Protein AF-A0A354HQE3-F1 (afdb_monomer_lite)

Foldseek 3Di:
DVQQVLLDDDQQLDQPPCLVLLPPQDPDLVLNLVLLVLQEDEQVCQVVVVHDDDPVLLCLQVLRHNNSSVVQLCVLPVDRSSDGDDHNSHRHHHQSSSQSNSSSSCSSVSWRKDKAWFFFCQQDPQATHTHIWMWTQDPVVRDIFTARSNDDPSNCVVSVPDDDNRRDDCVRTDGPVRVVVCVVVVNDDPVRD

Secondary structure (DSSP, 8-state):
-THHHHHS--TTT--GGGGGGGTTS-SSHHHHHHHHHHHEEETTTGGGGT----HHHHGGGG--SHHHHHHHHHHH--S-TTSPPPGGGSEEE-HHHHHHHHHHHHHHTT--EEEEEEEETTSSTT--EEEEEEEEEETTTTEEEEE-TT--HHHHHHHT--S-TTS--TTTEEEHHHHHHHHHHTSS-GGG-

Radius of gyration: 16.65 Å; chains: 1; bounding box: 39×47×41 Å

Sequence (193 aa):
MVYRFYAEQGIITEPGEYGDKLQDLPRDISALVKVVQGLLIHVFWAERYGLNLPEERKQEVQLRKVRLQLQRIFQLDERPLETPRPMEKRLAGNCRDFATLLCSFLRSQGIPARARCGFGAYFRPGTYEDQWVCEYWHAEQKRWVLVDAQLDDLQRDVLGIRFDALDVPRNEFIVGGKAWHWCRQGEADPNDF

pLDDT: mean 96.48, std 4.91, range [52.5, 98.94]

Structure (mmCIF, N/CA/C/O backbone):
data_AF-A0A354HQE3-F1
#
_entry.id   AF-A0A354HQE3-F1
#
loop_
_atom_site.group_PDB
_atom_site.id
_atom_site.type_symbol
_atom_site.label_atom_id
_atom_site.label_alt_id
_atom_site.label_comp_id
_atom_site.label_asym_id
_atom_site.label_entity_id
_atom_site.label_seq_id
_atom_site.pdbx_PDB_ins_code
_atom_site.Cartn_x
_atom_site.Cartn_y
_atom_site.Cartn_z
_atom_site.occupancy
_atom_site.B_iso_or_equiv
_atom_site.auth_seq_id
_atom_site.auth_comp_id
_atom_site.auth_asym_id
_atom_site.auth_atom_id
_atom_site.pdbx_PDB_model_num
ATOM 1 N N . MET A 1 1 ? 0.043 -27.146 0.887 1.00 52.50 1 MET A N 1
ATOM 2 C CA . MET A 1 1 ? -0.553 -26.409 -0.252 1.00 52.50 1 MET A CA 1
ATOM 3 C C . MET A 1 1 ? -0.048 -24.969 -0.175 1.00 52.50 1 MET A C 1
ATOM 5 O O . MET A 1 1 ? -0.351 -24.307 0.808 1.00 52.50 1 MET A O 1
ATOM 9 N N . VAL A 1 2 ? 0.789 -24.527 -1.120 1.00 60.44 2 VAL A N 1
ATOM 10 C CA . VAL A 1 2 ? 1.634 -23.304 -1.047 1.00 60.44 2 VAL A CA 1
ATOM 11 C C . VAL A 1 2 ? 0.866 -22.011 -0.706 1.00 60.44 2 VAL A C 1
ATOM 13 O O . VAL A 1 2 ? 1.434 -21.088 -0.135 1.00 60.44 2 VAL A O 1
ATOM 16 N N . TYR A 1 3 ? -0.440 -21.962 -0.969 1.00 74.88 3 TYR A N 1
ATOM 17 C CA . TYR A 1 3 ? -1.289 -20.803 -0.677 1.00 74.88 3 TYR A CA 1
ATOM 18 C C . TYR A 1 3 ? -1.552 -20.555 0.815 1.00 74.88 3 TYR A C 1
ATOM 20 O O . TYR A 1 3 ? -1.703 -19.399 1.195 1.00 74.88 3 TYR A O 1
ATOM 28 N N . ARG A 1 4 ? -1.566 -21.595 1.669 1.00 83.81 4 ARG A N 1
ATOM 29 C CA . ARG A 1 4 ? -1.856 -21.430 3.112 1.00 83.81 4 ARG A CA 1
ATOM 30 C C . ARG A 1 4 ? -0.839 -20.524 3.805 1.00 83.81 4 ARG A C 1
ATOM 32 O O . ARG A 1 4 ? -1.240 -19.611 4.508 1.00 83.81 4 ARG A O 1
ATOM 39 N N . PHE A 1 5 ? 0.446 -20.708 3.504 1.00 92.31 5 PHE A N 1
ATOM 40 C CA . PHE A 1 5 ? 1.521 -19.876 4.049 1.00 92.31 5 PHE A CA 1
ATOM 41 C C . PHE A 1 5 ? 1.316 -18.380 3.754 1.00 92.31 5 PHE A C 1
ATOM 43 O O . PHE A 1 5 ? 1.576 -17.529 4.594 1.00 92.31 5 PHE A O 1
ATOM 50 N N . TYR A 1 6 ? 0.817 -18.040 2.562 1.00 96.56 6 TYR A N 1
ATOM 51 C CA . TYR A 1 6 ? 0.593 -16.645 2.178 1.00 96.56 6 TYR A CA 1
ATOM 52 C C . TYR A 1 6 ? -0.671 -16.026 2.790 1.00 96.56 6 TYR A C 1
ATOM 54 O O . TYR A 1 6 ? -0.830 -14.809 2.704 1.00 96.56 6 TYR A O 1
ATOM 62 N N . ALA A 1 7 ? -1.554 -16.825 3.390 1.00 96.44 7 ALA A N 1
ATOM 63 C CA . ALA A 1 7 ? -2.703 -16.330 4.148 1.00 96.44 7 ALA A CA 1
ATOM 64 C C . ALA A 1 7 ? -2.356 -16.054 5.624 1.00 96.44 7 ALA A C 1
ATOM 66 O O . ALA A 1 7 ? -3.113 -15.380 6.313 1.00 96.44 7 ALA A O 1
ATOM 67 N N . GLU A 1 8 ? -1.214 -16.540 6.115 1.00 96.69 8 GLU A N 1
ATOM 68 C CA . GLU A 1 8 ? -0.787 -16.353 7.503 1.00 96.69 8 GLU A CA 1
ATOM 69 C C . GLU A 1 8 ? -0.148 -14.974 7.716 1.00 96.69 8 GLU A C 1
ATOM 71 O O . GLU A 1 8 ? 0.618 -14.470 6.883 1.00 96.69 8 GLU A O 1
ATOM 76 N N . GLN A 1 9 ? -0.444 -14.353 8.860 1.00 97.44 9 GLN A N 1
ATOM 77 C CA . GLN A 1 9 ? 0.204 -13.109 9.265 1.00 97.44 9 GLN A CA 1
ATOM 78 C C . GLN A 1 9 ? 1.693 -13.337 9.553 1.00 97.44 9 GLN A C 1
ATOM 80 O O . GLN A 1 9 ? 2.114 -14.394 10.016 1.00 97.44 9 GLN A O 1
ATOM 85 N N . GLY A 1 10 ? 2.512 -12.329 9.257 1.00 96.31 10 GLY A N 1
ATOM 86 C CA . GLY A 1 10 ? 3.931 -12.310 9.614 1.00 96.31 10 GLY A CA 1
ATOM 87 C C . GLY A 1 10 ? 4.243 -11.162 10.569 1.00 96.31 10 GLY A C 1
ATOM 88 O O . GLY A 1 10 ? 3.413 -10.288 10.782 1.00 96.31 10 GLY A O 1
ATOM 89 N N . ILE A 1 11 ? 5.480 -11.084 11.071 1.00 97.31 11 ILE A N 1
ATOM 90 C CA . ILE A 1 11 ? 5.906 -10.062 12.056 1.00 97.31 11 ILE A CA 1
ATOM 91 C C . ILE A 1 11 ? 5.595 -8.604 11.658 1.00 97.31 11 ILE A C 1
ATOM 93 O O . ILE A 1 11 ? 5.450 -7.739 12.519 1.00 97.31 11 ILE A O 1
ATOM 97 N N . ILE A 1 12 ? 5.521 -8.319 10.355 1.00 98.44 12 ILE A N 1
ATOM 98 C CA . ILE A 1 12 ? 5.18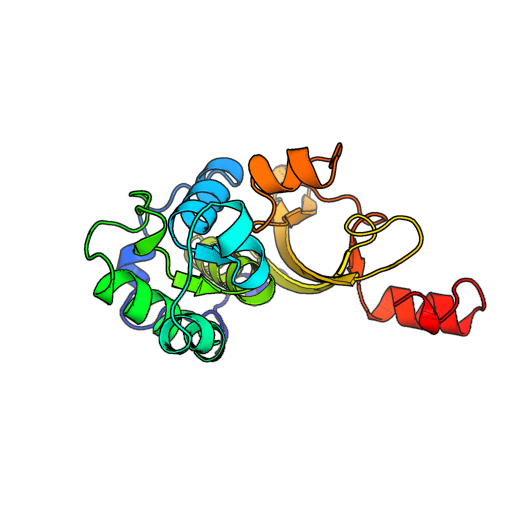0 -6.994 9.824 1.00 98.44 12 ILE A CA 1
ATOM 99 C C . ILE A 1 12 ? 3.669 -6.789 9.702 1.00 98.44 12 ILE A C 1
ATOM 101 O O . ILE A 1 12 ? 3.204 -5.679 9.930 1.00 98.44 12 ILE A O 1
ATOM 105 N N . THR A 1 13 ? 2.926 -7.823 9.312 1.00 98.50 13 THR A N 1
ATOM 106 C CA . THR A 1 13 ? 1.509 -7.739 8.922 1.00 98.50 13 THR A CA 1
ATOM 107 C C . THR A 1 13 ? 0.550 -8.120 10.043 1.00 98.50 13 THR A C 1
ATOM 109 O O . THR A 1 13 ? -0.627 -7.797 9.951 1.00 98.50 13 THR A O 1
ATOM 112 N N . GLU A 1 14 ? 1.046 -8.734 11.114 1.00 98.06 14 GLU A N 1
ATOM 113 C CA . GLU A 1 14 ? 0.268 -9.086 12.299 1.00 98.06 14 GLU A CA 1
ATOM 114 C C . GLU A 1 14 ? -0.433 -7.848 12.900 1.00 98.06 14 GLU A C 1
ATOM 116 O O . GLU A 1 14 ? 0.258 -6.901 13.309 1.00 98.06 14 GLU A O 1
ATOM 121 N N . PRO A 1 15 ? -1.783 -7.823 12.948 1.00 98.19 15 PRO A N 1
ATOM 122 C CA . PRO A 1 15 ? -2.538 -6.706 13.512 1.00 98.19 15 PRO A CA 1
ATOM 123 C C . PRO A 1 15 ? -2.480 -6.639 15.044 1.00 98.19 15 PRO A C 1
ATOM 125 O O . PRO A 1 15 ? -2.769 -5.581 15.600 1.00 98.19 15 PRO A O 1
ATOM 128 N N . GLY A 1 16 ? -2.090 -7.712 15.744 1.00 97.56 16 GLY A N 1
ATOM 129 C CA . GLY A 1 16 ? -2.024 -7.728 17.208 1.00 97.56 16 GLY A CA 1
ATOM 130 C C . GLY A 1 16 ? -3.404 -7.564 17.848 1.00 97.56 16 GLY A C 1
ATOM 131 O O . GLY A 1 16 ? -4.370 -8.181 17.404 1.00 97.56 16 GLY A O 1
ATOM 132 N N . GLU A 1 17 ? -3.525 -6.707 18.870 1.00 97.44 17 GLU A N 1
ATOM 133 C CA . GLU A 1 17 ? -4.795 -6.499 19.586 1.00 97.44 17 GLU A CA 1
ATOM 134 C C . GLU A 1 17 ? -5.937 -5.930 18.719 1.00 97.44 17 GLU A C 1
ATOM 136 O O . GLU A 1 17 ? -7.093 -5.939 19.131 1.00 97.44 17 GLU A O 1
ATOM 141 N N . TYR A 1 18 ? -5.635 -5.455 17.507 1.00 98.25 18 TYR A N 1
ATOM 142 C CA . TYR A 1 18 ? -6.622 -4.894 16.585 1.00 98.25 18 TYR A CA 1
ATOM 143 C C . TYR A 1 18 ? -7.254 -5.936 15.655 1.00 98.25 18 TYR A C 1
ATOM 145 O O . TYR A 1 18 ? -8.074 -5.552 14.828 1.00 98.25 18 TYR A O 1
ATOM 153 N N . GLY A 1 19 ? -6.905 -7.225 15.762 1.00 97.12 19 GLY A N 1
ATOM 154 C CA . GLY A 1 19 ? -7.410 -8.280 14.870 1.00 97.12 19 GLY A CA 1
ATOM 155 C C . GLY A 1 19 ? -8.938 -8.298 14.728 1.00 97.12 19 GLY A C 1
ATOM 156 O O . GLY A 1 19 ? -9.449 -8.378 13.612 1.00 97.12 19 GLY A O 1
ATOM 157 N N . ASP A 1 20 ? -9.669 -8.100 15.827 1.00 97.00 20 ASP A N 1
ATOM 158 C CA . ASP A 1 20 ? -11.138 -8.049 15.810 1.00 97.00 20 ASP A CA 1
ATOM 159 C C . ASP A 1 20 ? -11.689 -6.855 15.018 1.00 97.00 20 ASP A C 1
ATOM 161 O O . ASP A 1 20 ? -12.769 -6.933 14.442 1.00 97.00 20 ASP A O 1
ATOM 165 N N . LYS A 1 21 ? -10.929 -5.757 14.910 1.00 97.44 21 LYS A N 1
ATOM 166 C CA . LYS A 1 21 ? -11.323 -4.564 14.141 1.00 97.44 21 LYS A CA 1
ATOM 167 C C . LYS A 1 21 ? -11.245 -4.766 12.628 1.00 97.44 21 LYS A C 1
ATOM 169 O O . LYS A 1 21 ? -11.729 -3.912 11.891 1.00 97.44 21 LYS A O 1
ATOM 174 N N . LEU A 1 22 ? -10.621 -5.850 12.162 1.00 97.62 22 LEU A N 1
ATOM 175 C CA . LEU A 1 22 ? -10.490 -6.170 10.739 1.00 97.62 22 LEU A CA 1
ATOM 176 C C . LEU A 1 22 ? -11.630 -7.078 10.233 1.00 97.62 22 LEU A C 1
ATOM 178 O O . LEU A 1 22 ? -11.724 -7.295 9.026 1.00 97.62 22 LEU A O 1
ATOM 182 N N . GLN A 1 23 ? -12.475 -7.623 11.121 1.00 91.75 23 GLN A N 1
ATOM 183 C CA . GLN A 1 23 ? -13.487 -8.632 10.765 1.00 91.75 23 GLN A CA 1
ATOM 184 C C . GLN A 1 23 ? -14.590 -8.086 9.847 1.00 91.75 23 GLN A C 1
ATOM 186 O O . GLN A 1 23 ? -15.027 -8.795 8.940 1.00 91.75 23 GLN A O 1
ATOM 191 N N . ASP A 1 24 ? -14.976 -6.823 10.043 1.00 90.94 24 ASP A N 1
ATOM 192 C CA . ASP A 1 24 ? -16.056 -6.164 9.295 1.00 90.94 24 ASP A CA 1
ATOM 193 C C . ASP A 1 24 ? -15.573 -5.473 8.008 1.00 90.94 24 ASP A C 1
ATOM 195 O O . ASP A 1 24 ? -16.353 -4.835 7.305 1.00 90.94 24 ASP A O 1
ATOM 199 N N . LEU A 1 25 ? -14.283 -5.591 7.669 1.00 97.94 25 LEU A N 1
ATOM 200 C CA . LEU A 1 25 ? -13.749 -4.975 6.458 1.00 97.94 25 LEU A CA 1
ATOM 201 C C . LEU A 1 25 ? -14.387 -5.571 5.191 1.00 97.94 25 LEU A C 1
ATOM 203 O O . LEU A 1 25 ? -14.623 -6.783 5.120 1.00 97.94 25 LEU A O 1
ATOM 207 N N . PRO A 1 26 ? -14.595 -4.752 4.143 1.00 97.94 26 PRO A N 1
ATOM 208 C CA . PRO A 1 26 ? -15.146 -5.235 2.888 1.00 97.94 26 PRO A CA 1
ATOM 209 C C . PRO A 1 26 ? -14.237 -6.297 2.259 1.00 97.94 26 PRO A C 1
ATOM 211 O O . PRO A 1 26 ? -13.010 -6.230 2.341 1.00 97.94 26 PRO A O 1
ATOM 214 N N . ARG A 1 27 ? -14.854 -7.286 1.605 1.00 96.75 27 ARG A N 1
ATOM 215 C CA . ARG A 1 27 ? -14.142 -8.374 0.908 1.00 96.75 27 ARG A CA 1
ATOM 216 C C . ARG A 1 27 ? -13.852 -8.079 -0.561 1.00 96.75 27 ARG A C 1
ATOM 218 O O . ARG A 1 27 ? -13.036 -8.761 -1.172 1.00 96.75 27 ARG A O 1
ATOM 225 N N . ASP A 1 28 ? -14.536 -7.089 -1.130 1.00 97.38 28 ASP A N 1
ATOM 226 C CA . ASP A 1 28 ? -14.243 -6.594 -2.471 1.00 97.38 28 ASP A CA 1
ATOM 227 C C . ASP A 1 28 ? -12.914 -5.824 -2.474 1.00 97.38 28 ASP A C 1
ATOM 229 O O . ASP A 1 28 ? -12.674 -4.985 -1.603 1.00 97.38 28 ASP A O 1
ATOM 233 N N . ILE A 1 29 ? -12.052 -6.103 -3.456 1.00 98.38 29 ILE A N 1
ATOM 234 C CA . ILE A 1 29 ? -10.701 -5.529 -3.503 1.00 98.38 29 ILE A CA 1
ATOM 235 C C . ILE A 1 29 ? -10.723 -4.011 -3.706 1.00 98.38 29 ILE A C 1
ATOM 237 O O . ILE A 1 29 ? -9.916 -3.307 -3.100 1.00 98.38 29 ILE A O 1
ATOM 241 N N . SER A 1 30 ? -11.664 -3.492 -4.502 1.00 98.44 30 SER A N 1
ATOM 242 C CA . SER A 1 30 ? -11.789 -2.056 -4.763 1.00 98.44 30 SER A CA 1
ATOM 243 C C . SER A 1 30 ? -12.200 -1.316 -3.493 1.00 98.44 30 SER A C 1
ATOM 245 O O . SER A 1 30 ? -11.549 -0.351 -3.085 1.00 98.44 30 SER A O 1
ATOM 247 N N . ALA A 1 31 ? -13.224 -1.826 -2.805 1.00 98.56 31 ALA A N 1
ATOM 248 C CA . ALA A 1 31 ? -13.676 -1.282 -1.532 1.00 98.56 31 ALA A CA 1
ATOM 249 C C . ALA A 1 31 ? -12.578 -1.353 -0.457 1.00 98.56 31 ALA A C 1
ATOM 251 O O . ALA A 1 31 ? -12.354 -0.379 0.262 1.00 98.56 31 ALA A O 1
ATOM 252 N N . LEU A 1 32 ? -11.842 -2.466 -0.377 1.00 98.69 32 LEU A N 1
ATOM 253 C CA . LEU A 1 32 ? -10.762 -2.631 0.595 1.00 98.69 32 LEU A CA 1
ATOM 254 C C . LEU A 1 32 ? -9.590 -1.670 0.336 1.00 98.69 32 LEU A C 1
ATOM 256 O O . LEU A 1 32 ? -9.043 -1.098 1.280 1.00 98.69 32 LEU A O 1
ATOM 260 N N . VAL A 1 33 ? -9.241 -1.423 -0.930 1.00 98.88 33 VAL A N 1
ATOM 261 C CA . VAL A 1 33 ? -8.256 -0.394 -1.304 1.00 98.88 33 VAL A CA 1
ATOM 262 C C . VAL A 1 33 ? -8.735 1.001 -0.903 1.00 98.88 33 VAL A C 1
ATOM 264 O O . VAL A 1 33 ? -7.948 1.768 -0.350 1.00 98.88 33 VAL A O 1
ATOM 267 N N . LYS A 1 34 ? -10.021 1.328 -1.086 1.00 98.69 34 LYS A N 1
ATOM 268 C CA . LYS A 1 34 ? -10.576 2.615 -0.631 1.00 98.69 34 LYS A CA 1
ATOM 269 C C . LYS A 1 34 ? -10.510 2.775 0.890 1.00 98.69 34 LYS A C 1
ATOM 271 O O . LYS A 1 34 ? -10.237 3.880 1.354 1.00 98.69 34 LYS A O 1
ATOM 276 N N . VAL A 1 35 ? -10.659 1.694 1.662 1.00 98.81 35 VAL A N 1
ATOM 277 C CA . VAL A 1 35 ? -10.397 1.726 3.112 1.00 98.81 35 VAL A CA 1
ATOM 278 C C . VAL A 1 35 ? -8.936 2.087 3.387 1.00 98.81 35 VAL A C 1
ATOM 280 O O . VAL A 1 35 ? -8.676 3.034 4.123 1.00 98.81 35 VAL A O 1
ATOM 283 N N . VAL A 1 36 ? -7.971 1.407 2.759 1.00 98.88 36 VAL A N 1
ATOM 284 C CA . VAL A 1 36 ? -6.535 1.710 2.933 1.00 98.88 36 VAL A CA 1
ATOM 285 C C . VAL A 1 36 ? -6.223 3.173 2.578 1.00 98.88 36 VAL A C 1
ATOM 287 O O . VAL A 1 36 ? -5.590 3.872 3.370 1.00 98.88 36 VAL A O 1
ATOM 290 N N . GLN A 1 37 ? -6.732 3.672 1.447 1.00 98.75 37 GLN A N 1
ATOM 291 C CA . GLN A 1 37 ? -6.578 5.069 1.007 1.00 98.75 37 GLN A CA 1
ATOM 292 C C . GLN A 1 37 ? -7.263 6.079 1.945 1.00 98.75 37 GLN A C 1
ATOM 294 O O . GLN A 1 37 ? -6.819 7.220 2.079 1.00 98.75 37 GLN A O 1
ATOM 299 N N . GLY A 1 38 ? -8.340 5.671 2.619 1.00 98.62 38 GLY A N 1
ATOM 300 C CA . GLY A 1 38 ? -9.031 6.470 3.629 1.00 98.62 38 GLY A CA 1
ATOM 301 C C . GLY A 1 38 ? -8.310 6.532 4.978 1.00 98.62 38 GLY A C 1
ATOM 302 O O . GLY A 1 38 ? -8.628 7.412 5.780 1.00 98.62 38 GLY A O 1
ATOM 303 N N . LEU A 1 39 ? -7.355 5.630 5.227 1.00 98.81 39 LEU A N 1
ATOM 304 C CA . LEU A 1 39 ? -6.585 5.528 6.471 1.00 98.81 39 LEU A CA 1
ATOM 305 C C . LEU A 1 39 ? -5.163 6.083 6.351 1.00 98.81 39 LEU A C 1
ATOM 307 O O . LEU A 1 39 ? -4.616 6.551 7.350 1.00 98.81 39 LEU A O 1
ATOM 311 N N . LEU A 1 40 ? -4.571 6.037 5.157 1.00 98.81 40 LEU A N 1
ATOM 312 C CA . LEU A 1 40 ? -3.192 6.447 4.897 1.00 98.81 40 LEU A CA 1
ATOM 313 C C . LEU A 1 40 ? -3.119 7.691 4.006 1.00 98.81 40 LEU A C 1
ATOM 315 O O . LEU A 1 40 ? -3.967 7.923 3.147 1.00 98.81 40 LEU A O 1
ATOM 319 N N . ILE A 1 41 ? -2.063 8.479 4.187 1.00 98.56 41 ILE A N 1
ATOM 320 C CA . ILE A 1 41 ? -1.668 9.556 3.277 1.00 98.56 41 ILE A CA 1
ATOM 321 C C . ILE A 1 41 ? -0.192 9.384 2.929 1.00 98.56 41 ILE A C 1
ATOM 323 O O . ILE A 1 41 ? 0.636 9.158 3.813 1.00 98.56 41 ILE A O 1
ATOM 327 N N . HIS A 1 42 ? 0.149 9.452 1.641 1.00 98.31 42 HIS A N 1
ATOM 328 C CA . HIS A 1 42 ? 1.535 9.267 1.226 1.00 98.31 42 HIS A CA 1
ATOM 329 C C . HIS A 1 42 ? 2.368 10.511 1.555 1.00 98.31 42 HIS A C 1
ATOM 331 O O . HIS A 1 42 ? 2.058 11.610 1.095 1.00 98.31 42 HIS A O 1
ATOM 337 N N . VAL A 1 43 ? 3.453 10.339 2.312 1.00 97.94 43 VAL A N 1
ATOM 338 C CA . VAL A 1 43 ? 4.250 11.441 2.878 1.00 97.94 43 VAL A CA 1
ATOM 339 C C . VAL A 1 43 ? 4.764 12.423 1.817 1.00 97.94 43 VAL A C 1
ATOM 341 O O . VAL A 1 43 ? 4.670 13.629 2.012 1.00 97.94 43 VAL A O 1
ATOM 344 N N . PHE A 1 44 ? 5.220 11.926 0.661 1.00 96.44 44 PHE A N 1
ATOM 345 C CA . PHE A 1 44 ? 5.712 12.763 -0.447 1.00 96.44 44 PHE A CA 1
ATOM 346 C C . PHE A 1 44 ? 4.615 13.327 -1.359 1.00 96.44 44 PHE A C 1
ATOM 348 O O . PHE A 1 44 ? 4.901 14.156 -2.217 1.00 96.44 44 PHE A O 1
ATOM 355 N N . TRP A 1 45 ? 3.363 12.893 -1.186 1.00 97.62 45 TRP A N 1
ATOM 356 C CA . TRP A 1 45 ? 2.230 13.438 -1.935 1.00 97.62 45 TRP A CA 1
ATOM 357 C C . TRP A 1 45 ? 1.373 14.396 -1.106 1.00 97.62 45 TRP A C 1
ATOM 359 O O . TRP A 1 45 ? 0.583 15.127 -1.693 1.00 97.62 45 TRP A O 1
ATOM 369 N N . ALA A 1 46 ? 1.529 14.433 0.222 1.00 97.44 46 ALA A N 1
ATOM 370 C CA . ALA A 1 46 ? 0.686 15.209 1.134 1.00 97.44 46 ALA A CA 1
ATOM 371 C C . ALA A 1 46 ? 0.483 16.674 0.697 1.00 97.44 46 ALA A C 1
ATOM 373 O O . ALA A 1 46 ? -0.655 17.136 0.640 1.00 97.44 46 ALA A O 1
ATOM 374 N N . GLU A 1 47 ? 1.546 17.369 0.281 1.00 96.88 47 GLU A N 1
ATOM 375 C CA . GLU A 1 47 ? 1.455 18.760 -0.192 1.00 96.88 47 GLU A CA 1
ATOM 376 C C . GLU A 1 47 ? 0.588 18.907 -1.453 1.00 96.88 47 GLU A C 1
ATOM 378 O O . GLU A 1 47 ? -0.159 19.875 -1.578 1.00 96.88 47 GLU A O 1
ATOM 383 N N . ARG A 1 48 ? 0.606 17.921 -2.363 1.00 96.62 48 ARG A N 1
ATOM 384 C CA . ARG A 1 48 ? -0.259 17.911 -3.559 1.00 96.62 48 ARG A CA 1
ATOM 385 C C . ARG A 1 48 ? -1.735 17.707 -3.219 1.00 96.62 48 ARG A C 1
ATOM 387 O O . ARG A 1 48 ? -2.587 18.086 -4.014 1.00 96.62 48 ARG A O 1
ATOM 394 N N . TYR A 1 49 ? -2.034 17.165 -2.039 1.00 96.06 49 TYR A N 1
ATOM 395 C CA . TYR A 1 49 ? -3.385 17.123 -1.475 1.00 96.06 49 TYR A CA 1
ATOM 396 C C . TYR A 1 49 ? -3.732 18.375 -0.650 1.00 96.06 49 TYR A C 1
ATOM 398 O O . TYR A 1 49 ? -4.797 18.431 -0.041 1.00 96.06 49 TYR A O 1
ATOM 406 N N . GLY A 1 50 ? -2.847 19.377 -0.593 1.00 96.69 50 GLY A N 1
ATOM 407 C CA . GLY A 1 50 ? -3.028 20.576 0.228 1.00 96.69 50 GLY A CA 1
ATOM 408 C C . GLY A 1 50 ? -2.755 20.360 1.720 1.00 96.69 50 GLY A C 1
ATOM 409 O O . GLY A 1 50 ? -3.142 21.197 2.534 1.00 96.69 50 GLY A O 1
ATOM 410 N N . LEU A 1 51 ? -2.100 19.255 2.096 1.00 97.25 51 LEU A N 1
ATOM 411 C CA . LEU A 1 51 ? -1.765 18.931 3.480 1.00 97.25 51 LEU A CA 1
ATOM 412 C C . LEU A 1 51 ? -0.280 19.181 3.761 1.00 97.25 51 LEU A C 1
ATOM 414 O O . LEU A 1 51 ? 0.591 18.444 3.301 1.00 97.25 51 LEU A O 1
ATOM 418 N N . ASN A 1 52 ? 0.001 20.160 4.618 1.00 96.94 52 ASN A N 1
ATOM 419 C CA . ASN A 1 52 ? 1.341 20.384 5.154 1.00 96.94 52 ASN A CA 1
ATOM 420 C C . ASN A 1 52 ? 1.549 19.511 6.400 1.00 96.94 52 ASN A C 1
ATOM 422 O O . ASN A 1 52 ? 1.054 19.835 7.480 1.00 96.94 52 ASN A O 1
ATOM 426 N N . LEU A 1 53 ? 2.263 18.391 6.256 1.00 95.88 53 LEU A N 1
ATOM 427 C CA . LEU A 1 53 ? 2.565 17.494 7.375 1.00 95.88 53 LEU A CA 1
ATOM 428 C C . LEU A 1 53 ? 3.707 18.053 8.248 1.00 95.88 53 LEU A C 1
ATOM 430 O O . LEU A 1 53 ? 4.804 18.270 7.722 1.00 95.88 53 LEU A O 1
ATOM 434 N N . PRO A 1 54 ? 3.505 18.215 9.573 1.00 96.31 54 PRO A N 1
ATOM 435 C CA . PRO A 1 54 ? 4.591 18.488 10.513 1.00 96.31 54 PRO A CA 1
ATOM 436 C C . PRO A 1 54 ? 5.671 17.405 10.459 1.00 96.31 54 PRO A C 1
ATOM 438 O O . PRO A 1 54 ? 5.374 16.239 10.180 1.00 96.31 54 PRO A O 1
ATOM 441 N N . GLU A 1 55 ? 6.917 17.764 10.765 1.00 95.94 55 GLU A N 1
ATOM 442 C CA . GLU A 1 55 ? 8.050 16.838 10.665 1.00 95.94 55 GLU A CA 1
ATOM 443 C C . GLU A 1 55 ? 7.878 15.621 11.586 1.00 95.94 55 GLU A C 1
ATOM 445 O O . GLU A 1 55 ? 8.191 14.498 11.196 1.00 95.94 55 GLU A O 1
ATOM 450 N N . GLU A 1 56 ? 7.262 15.801 12.758 1.00 96.94 56 GLU A N 1
ATOM 451 C CA . GLU A 1 56 ? 6.947 14.705 13.675 1.00 96.94 56 GLU A CA 1
ATOM 452 C C . GLU A 1 56 ? 5.959 13.705 13.061 1.00 96.94 56 GLU A C 1
ATOM 454 O O . GLU A 1 56 ? 6.093 12.499 13.266 1.00 96.94 56 GLU A O 1
ATOM 459 N N . ARG A 1 57 ? 4.981 14.180 12.273 1.00 97.50 57 ARG A N 1
ATOM 460 C CA . ARG A 1 57 ? 4.029 13.308 11.565 1.00 97.50 57 ARG A CA 1
ATOM 461 C C . ARG A 1 57 ? 4.721 12.538 10.445 1.00 97.50 57 ARG A C 1
ATOM 463 O O . ARG A 1 57 ? 4.406 11.373 10.246 1.00 97.50 57 ARG A O 1
ATOM 470 N N . LYS A 1 58 ? 5.695 13.133 9.747 1.00 97.75 58 LYS A N 1
ATOM 471 C CA . LYS A 1 58 ? 6.453 12.427 8.697 1.00 97.75 58 LYS A CA 1
ATOM 472 C C . LYS A 1 58 ? 7.242 11.236 9.248 1.00 97.75 58 LYS A C 1
ATOM 474 O O . LYS A 1 58 ? 7.431 10.263 8.526 1.00 97.75 58 LYS A O 1
ATOM 479 N N . GLN A 1 59 ? 7.639 11.261 10.525 1.00 97.88 59 GLN A N 1
ATOM 480 C CA . GLN A 1 59 ? 8.319 10.133 11.179 1.00 97.88 59 GLN A CA 1
ATOM 481 C C . GLN A 1 59 ? 7.418 8.903 11.392 1.00 97.88 59 GLN A C 1
ATOM 483 O O . GLN A 1 59 ? 7.925 7.824 11.703 1.00 97.88 59 GLN A O 1
ATOM 488 N N . GLU A 1 60 ? 6.103 9.004 11.169 1.00 98.62 60 GLU A N 1
ATOM 489 C CA . GLU A 1 60 ? 5.176 7.864 11.241 1.00 98.62 60 GLU A CA 1
ATOM 490 C C . GLU A 1 60 ? 5.522 6.743 10.244 1.00 98.62 60 GLU A C 1
ATOM 492 O O . GLU A 1 60 ? 5.269 5.572 10.535 1.00 98.62 60 GLU A O 1
ATOM 497 N N . VAL A 1 61 ? 6.231 7.051 9.148 1.00 97.94 61 VAL A N 1
ATOM 498 C CA . VAL A 1 61 ? 6.781 6.044 8.214 1.00 97.94 61 VAL A CA 1
ATOM 499 C C . VAL A 1 61 ? 7.746 5.056 8.896 1.00 97.94 61 VAL A C 1
ATOM 501 O O . VAL A 1 61 ? 8.022 3.972 8.380 1.00 97.94 61 VAL A O 1
ATOM 504 N N . GLN A 1 62 ? 8.270 5.394 10.081 1.00 98.25 62 GLN A N 1
ATOM 505 C CA . GLN A 1 62 ? 9.154 4.521 10.858 1.00 98.25 62 GLN A CA 1
ATOM 506 C C . GLN A 1 62 ? 8.407 3.504 11.733 1.00 98.25 62 GLN A C 1
ATOM 508 O O . GLN A 1 62 ? 9.051 2.607 12.279 1.00 98.25 62 GLN A O 1
ATOM 513 N N . LEU A 1 63 ? 7.070 3.562 11.829 1.00 98.50 63 LEU A N 1
ATOM 514 C CA . LEU A 1 63 ? 6.289 2.578 12.592 1.00 98.50 63 LEU A CA 1
ATOM 515 C C . LEU A 1 63 ? 6.458 1.162 12.026 1.00 98.50 63 LEU A C 1
ATOM 517 O O . LEU A 1 63 ? 6.603 0.210 12.794 1.00 98.50 63 LEU A O 1
ATOM 521 N N . ARG A 1 64 ? 6.487 1.035 10.688 1.00 96.38 64 ARG A N 1
ATOM 522 C CA . ARG A 1 64 ? 6.8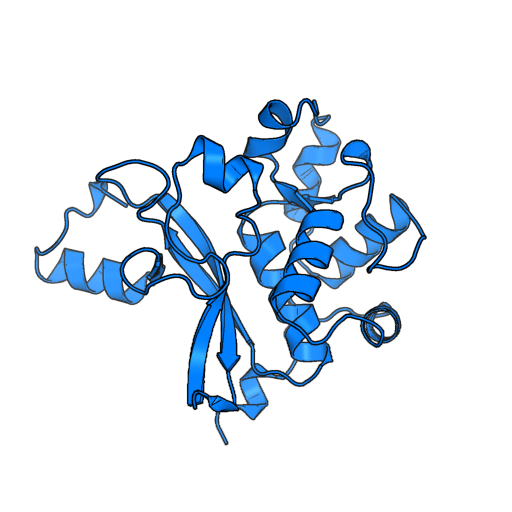12 -0.153 9.862 1.00 96.38 64 ARG A CA 1
ATOM 523 C C . ARG A 1 64 ? 5.992 -1.436 10.070 1.00 96.38 64 ARG A C 1
ATOM 525 O O . ARG A 1 64 ? 5.961 -2.248 9.141 1.00 96.38 64 ARG A O 1
ATOM 532 N N . LYS A 1 65 ? 5.419 -1.665 11.255 1.00 98.75 65 LYS A N 1
ATOM 533 C CA . LYS A 1 65 ? 4.606 -2.821 11.657 1.00 98.75 65 LYS A CA 1
ATOM 534 C C . LYS A 1 65 ? 3.136 -2.426 11.670 1.00 98.75 65 LYS A C 1
ATOM 536 O O . LYS A 1 65 ? 2.787 -1.420 12.287 1.00 98.75 65 LYS A O 1
ATOM 541 N N . VAL A 1 66 ? 2.280 -3.264 11.095 1.00 98.81 66 VAL A N 1
ATOM 542 C CA . VAL A 1 66 ? 0.840 -3.004 10.985 1.00 98.81 66 VAL A CA 1
ATOM 543 C C . VAL A 1 66 ? 0.188 -2.804 12.354 1.00 98.81 66 VAL A C 1
ATOM 545 O O . VAL A 1 66 ? -0.562 -1.851 12.507 1.00 98.81 66 VAL A O 1
ATOM 548 N N . ARG A 1 67 ? 0.543 -3.576 1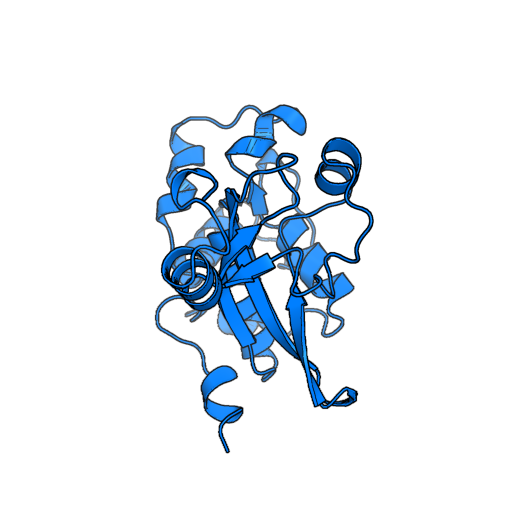3.393 1.00 98.81 67 ARG A N 1
ATOM 549 C CA . ARG A 1 67 ? 0.064 -3.318 14.769 1.00 98.81 67 ARG A CA 1
ATOM 550 C C . ARG A 1 67 ? 0.296 -1.873 15.239 1.00 98.81 67 ARG A C 1
ATOM 552 O O . ARG A 1 67 ? -0.584 -1.275 15.847 1.00 98.81 67 ARG A O 1
ATOM 559 N N . LEU A 1 68 ? 1.476 -1.308 14.960 1.00 98.88 68 LEU A N 1
ATOM 560 C CA . LEU A 1 68 ? 1.820 0.061 15.364 1.00 98.88 68 LEU A CA 1
ATOM 561 C C . LEU A 1 68 ? 1.149 1.106 14.464 1.00 98.88 68 LEU A C 1
ATOM 563 O O . LEU A 1 68 ? 0.719 2.146 14.956 1.00 98.88 68 LEU A O 1
ATOM 567 N N . GLN A 1 69 ? 1.013 0.816 13.166 1.00 98.88 69 GLN A N 1
ATOM 568 C CA . GLN A 1 69 ? 0.226 1.641 12.247 1.00 98.88 69 GLN A CA 1
ATOM 569 C C . GLN A 1 69 ? -1.241 1.713 12.704 1.00 98.88 69 GLN A C 1
ATOM 571 O O . GLN A 1 69 ? -1.778 2.806 12.834 1.00 98.88 69 GLN A O 1
ATOM 576 N N . LEU A 1 70 ? -1.871 0.574 13.021 1.00 98.88 70 LEU A N 1
ATOM 577 C CA . LEU A 1 70 ? -3.251 0.497 13.514 1.00 98.88 70 LEU A CA 1
ATOM 578 C C . LEU A 1 70 ? -3.419 1.233 14.843 1.00 98.88 70 LEU A C 1
ATOM 580 O O . LEU A 1 70 ? -4.337 2.038 14.973 1.00 98.88 70 LEU A O 1
ATOM 584 N N . GLN A 1 71 ? -2.497 1.038 15.791 1.00 98.81 71 GLN A N 1
ATOM 585 C CA . GLN A 1 71 ? -2.479 1.806 17.036 1.00 98.81 71 GLN A CA 1
ATOM 586 C C . GLN A 1 71 ? -2.490 3.312 16.760 1.00 98.81 71 GLN A C 1
ATOM 588 O O . GLN A 1 71 ? -3.287 4.046 17.344 1.00 98.81 71 GLN A O 1
ATOM 593 N N . ARG A 1 72 ? -1.629 3.783 15.852 1.00 98.81 72 ARG A N 1
ATOM 594 C CA . ARG A 1 72 ? -1.552 5.204 15.520 1.00 98.81 72 ARG A CA 1
ATOM 595 C C . ARG A 1 72 ? -2.795 5.706 14.783 1.00 98.81 72 ARG A C 1
ATOM 597 O O . ARG A 1 72 ? -3.265 6.797 15.092 1.00 98.81 72 ARG A O 1
ATOM 604 N N . ILE A 1 73 ? -3.354 4.915 13.869 1.00 98.81 73 ILE A N 1
ATOM 605 C CA . ILE A 1 73 ? -4.621 5.212 13.183 1.00 98.81 73 ILE A CA 1
ATOM 606 C C . ILE A 1 73 ? -5.735 5.447 14.210 1.00 98.81 73 ILE A C 1
ATOM 608 O O . ILE A 1 73 ? -6.401 6.477 14.150 1.00 98.81 73 ILE A O 1
ATOM 612 N N . PHE A 1 74 ? -5.888 4.557 15.194 1.00 98.75 74 PHE A N 1
ATOM 613 C CA . PHE A 1 74 ? -6.917 4.706 16.227 1.00 98.75 74 PHE A CA 1
ATOM 614 C C . PHE A 1 74 ? -6.647 5.868 17.194 1.00 98.75 74 PHE A C 1
ATOM 616 O O . PHE A 1 74 ? -7.593 6.509 17.636 1.00 98.75 74 PHE A O 1
ATOM 623 N N . GLN A 1 75 ? -5.383 6.200 17.482 1.00 98.56 75 GLN A N 1
ATOM 624 C CA . GLN A 1 75 ? -5.037 7.403 18.257 1.00 98.56 75 GLN A CA 1
ATOM 625 C C . GLN A 1 75 ? -5.393 8.709 17.532 1.00 98.56 75 GLN A C 1
ATOM 627 O O . GLN A 1 75 ? -5.694 9.709 18.180 1.00 98.56 75 GLN A O 1
ATOM 632 N N . LEU A 1 76 ? -5.301 8.730 16.199 1.00 98.38 76 LEU A N 1
ATOM 633 C CA . LEU A 1 76 ? -5.678 9.889 15.385 1.00 98.38 76 LEU A CA 1
ATOM 634 C C . LEU A 1 76 ? -7.202 10.006 15.253 1.00 98.38 76 LEU A C 1
ATOM 636 O O . LEU A 1 76 ? -7.742 11.118 15.221 1.00 98.38 76 LEU A O 1
ATOM 640 N N . ASP A 1 77 ? -7.893 8.868 15.154 1.00 98.50 77 ASP A N 1
ATOM 641 C CA . ASP A 1 77 ? -9.341 8.801 15.000 1.00 98.50 77 ASP A CA 1
ATOM 642 C C . ASP A 1 77 ? -9.907 7.419 15.393 1.00 98.50 77 ASP A C 1
ATOM 644 O O . ASP A 1 77 ? -9.657 6.412 14.731 1.00 98.50 77 ASP A O 1
ATOM 648 N N . GLU A 1 78 ? -10.737 7.376 16.437 1.00 97.75 78 GLU A N 1
ATOM 649 C CA . GLU A 1 78 ? -11.241 6.125 17.027 1.00 97.75 78 GLU A CA 1
ATOM 650 C C . GLU A 1 78 ? -12.381 5.449 16.240 1.00 97.75 78 GLU A C 1
ATOM 652 O O . GLU A 1 78 ? -12.773 4.328 16.571 1.00 97.75 78 GLU A O 1
ATOM 657 N N . ARG A 1 79 ? -12.941 6.095 15.200 1.00 98.06 79 ARG A N 1
ATOM 658 C CA . ARG A 1 79 ? -14.058 5.512 14.418 1.00 98.06 79 ARG A CA 1
ATOM 659 C C . ARG A 1 79 ? -13.633 4.197 13.724 1.00 98.06 79 ARG A C 1
ATOM 661 O O . ARG A 1 79 ? -12.431 3.962 13.575 1.00 98.06 79 ARG A O 1
ATOM 668 N N . PRO A 1 80 ? -14.565 3.338 13.271 1.00 98.12 80 PRO A N 1
ATOM 669 C CA . PRO A 1 80 ? -14.238 2.089 12.569 1.00 98.12 80 PRO A CA 1
ATOM 670 C C . PRO A 1 80 ? -13.317 2.281 11.353 1.00 98.12 80 PRO A C 1
ATOM 672 O O . PRO A 1 80 ? -13.344 3.335 10.719 1.00 98.12 80 PRO A O 1
ATOM 675 N N . LEU A 1 81 ? -12.509 1.266 11.013 1.00 98.44 81 LEU A N 1
ATOM 676 C CA . LEU A 1 81 ? -11.510 1.346 9.931 1.00 98.44 81 LEU A CA 1
ATOM 677 C C . LEU A 1 81 ? -12.124 1.701 8.570 1.00 98.44 81 LEU A C 1
ATOM 679 O O . LEU A 1 81 ? -11.520 2.457 7.819 1.00 98.44 81 LEU A O 1
ATOM 683 N N . GLU A 1 82 ? -13.331 1.213 8.286 1.00 97.06 82 GLU A N 1
ATOM 684 C CA . GLU A 1 82 ? -14.083 1.510 7.060 1.00 97.06 82 GLU A CA 1
ATOM 685 C C . GLU A 1 82 ? -14.499 2.981 6.920 1.00 97.06 82 GLU A C 1
ATOM 687 O O . GLU A 1 82 ? -14.798 3.442 5.819 1.00 97.06 82 GLU A O 1
ATOM 692 N N . THR A 1 83 ? -14.516 3.735 8.023 1.00 97.94 83 THR A N 1
ATOM 693 C CA . THR A 1 83 ? -14.871 5.151 7.993 1.00 97.94 83 THR A CA 1
ATOM 694 C C . THR A 1 83 ? -13.673 5.960 7.493 1.00 97.94 83 THR A C 1
ATOM 696 O O . THR A 1 83 ? -12.650 6.019 8.185 1.00 97.94 83 THR A O 1
ATOM 699 N N . PRO A 1 84 ? -13.772 6.637 6.334 1.00 97.12 84 PRO A N 1
ATOM 700 C CA . PRO A 1 84 ? -12.663 7.420 5.809 1.00 97.12 84 PRO A CA 1
ATOM 701 C C . PRO A 1 84 ? -12.302 8.563 6.763 1.00 97.12 84 PRO A C 1
ATOM 703 O O . PRO A 1 84 ? -13.167 9.209 7.373 1.00 97.12 84 PRO A O 1
ATOM 706 N N . ARG A 1 85 ? -11.000 8.839 6.887 1.00 98.25 85 ARG A N 1
ATOM 707 C CA . ARG A 1 85 ? -10.507 9.934 7.726 1.00 98.25 85 ARG A CA 1
ATOM 708 C C . ARG A 1 85 ? -10.340 11.215 6.904 1.00 98.25 85 ARG A C 1
ATOM 710 O O . ARG A 1 85 ? -9.914 11.141 5.741 1.00 98.25 85 ARG A O 1
ATOM 717 N N . PRO A 1 86 ? -10.602 12.391 7.509 1.00 97.88 86 PRO A N 1
ATOM 718 C CA . PRO A 1 86 ? -10.014 13.644 7.045 1.00 97.88 86 PRO A CA 1
ATOM 719 C C . PRO A 1 86 ? -8.503 13.474 6.863 1.00 97.88 86 PRO A C 1
ATOM 721 O O . PRO A 1 86 ? -7.882 12.713 7.610 1.00 97.88 86 PRO A O 1
ATOM 724 N N . MET A 1 87 ? -7.912 14.140 5.872 1.00 96.75 87 MET A N 1
ATOM 725 C CA . MET A 1 87 ? -6.516 13.904 5.477 1.00 96.75 87 MET A CA 1
ATOM 726 C C . MET A 1 87 ? -5.534 14.158 6.628 1.00 96.75 87 MET A C 1
ATOM 728 O O . MET A 1 87 ? -4.579 13.410 6.801 1.00 96.75 87 MET A O 1
ATOM 732 N N . GLU A 1 88 ? -5.832 15.129 7.489 1.00 97.38 88 GLU A N 1
ATOM 733 C CA . GLU A 1 88 ? -5.059 15.497 8.680 1.00 97.38 88 GLU A CA 1
ATOM 734 C C . GLU A 1 88 ? -5.006 14.362 9.719 1.00 97.38 88 GLU A C 1
ATOM 736 O O . GLU A 1 88 ? -4.075 14.269 10.526 1.00 97.38 88 GLU A O 1
ATOM 741 N N . LYS A 1 89 ? -6.015 13.484 9.698 1.00 98.44 89 LYS A N 1
ATOM 742 C CA . LYS A 1 89 ? -6.162 12.330 10.591 1.00 98.44 89 LYS A CA 1
ATOM 743 C C . LYS A 1 89 ? -5.778 11.002 9.939 1.00 98.44 89 LYS A C 1
ATOM 745 O O . LYS A 1 89 ? -5.858 9.968 10.597 1.00 98.44 89 LYS A O 1
ATOM 750 N N . ARG A 1 90 ? -5.353 11.003 8.674 1.00 98.69 90 ARG A N 1
ATOM 751 C CA . ARG A 1 90 ? -4.747 9.820 8.051 1.00 98.69 90 ARG A CA 1
ATOM 752 C C . ARG A 1 90 ? -3.336 9.636 8.589 1.00 98.69 90 ARG A C 1
ATOM 754 O O . ARG A 1 90 ? -2.646 10.611 8.886 1.00 98.69 90 ARG A O 1
ATOM 761 N N . LEU A 1 91 ? -2.914 8.388 8.734 1.00 98.81 91 LEU A N 1
ATOM 762 C CA . LEU A 1 91 ? -1.544 8.048 9.098 1.00 98.81 91 LEU A CA 1
ATOM 763 C C . LEU A 1 91 ? -0.613 8.411 7.935 1.00 98.81 91 LEU A C 1
ATOM 765 O O . LEU A 1 91 ? -0.877 8.020 6.796 1.00 98.81 91 LEU A O 1
ATOM 769 N N . ALA A 1 92 ? 0.475 9.132 8.210 1.00 98.75 92 ALA A N 1
ATOM 770 C CA . ALA A 1 92 ? 1.481 9.389 7.190 1.00 98.75 92 ALA A CA 1
ATOM 771 C C . ALA A 1 92 ? 2.282 8.104 6.929 1.00 98.75 92 ALA A C 1
ATOM 773 O O . ALA A 1 92 ? 2.874 7.529 7.843 1.00 98.75 92 ALA A O 1
ATOM 774 N N . GLY A 1 93 ? 2.278 7.650 5.679 1.00 98.50 93 GLY A N 1
ATOM 775 C CA . GLY A 1 93 ? 2.939 6.424 5.235 1.00 98.50 93 GLY A CA 1
ATOM 776 C C . GLY A 1 93 ? 3.622 6.598 3.881 1.00 98.50 93 GLY A C 1
ATOM 777 O O . GLY A 1 93 ? 3.557 7.663 3.267 1.00 98.50 93 GLY A O 1
ATOM 778 N N . ASN A 1 94 ? 4.269 5.547 3.394 1.00 98.44 94 ASN A N 1
ATOM 779 C CA . ASN A 1 94 ? 4.781 5.457 2.023 1.00 98.44 94 ASN A CA 1
ATOM 780 C C . ASN A 1 94 ? 4.235 4.212 1.301 1.00 98.44 94 ASN A C 1
ATOM 782 O O . ASN A 1 94 ? 3.474 3.444 1.891 1.00 98.44 94 ASN A O 1
ATOM 786 N N . CYS A 1 95 ? 4.630 3.986 0.045 1.00 98.31 95 CYS A N 1
ATOM 787 C CA . CYS A 1 95 ? 4.211 2.833 -0.765 1.00 98.31 95 CYS A CA 1
ATOM 788 C C . CYS A 1 95 ? 4.235 1.491 -0.004 1.00 98.31 95 CYS A C 1
ATOM 790 O O . CYS A 1 95 ? 3.314 0.675 -0.111 1.00 98.31 95 CYS A O 1
ATOM 792 N N . ARG A 1 96 ? 5.247 1.271 0.847 1.00 98.62 96 ARG A N 1
ATOM 793 C CA . ARG A 1 96 ? 5.373 0.061 1.668 1.00 98.62 96 ARG A CA 1
ATOM 794 C C . ARG A 1 96 ? 4.267 -0.041 2.712 1.00 98.62 96 ARG A C 1
ATOM 796 O O . ARG A 1 96 ? 3.761 -1.140 2.947 1.00 98.62 96 ARG A O 1
ATOM 803 N N . ASP A 1 97 ? 3.898 1.058 3.359 1.00 98.81 97 ASP A N 1
ATOM 804 C CA . ASP A 1 97 ? 2.840 1.059 4.371 1.00 98.81 97 ASP A CA 1
ATOM 805 C C . ASP A 1 97 ? 1.484 0.729 3.733 1.00 98.81 97 ASP A C 1
ATOM 807 O O . ASP A 1 97 ? 0.778 -0.142 4.239 1.00 98.81 97 ASP A O 1
ATOM 811 N N . PHE A 1 98 ? 1.185 1.289 2.554 1.00 98.88 98 PHE A N 1
ATOM 812 C CA . PHE A 1 98 ? -0.004 0.925 1.768 1.00 98.88 98 PHE A CA 1
ATOM 813 C C . PHE A 1 98 ? -0.021 -0.571 1.419 1.00 98.88 98 PHE A C 1
ATOM 815 O O . PHE A 1 98 ? -1.005 -1.267 1.681 1.00 98.88 98 PHE A O 1
ATOM 822 N N . ALA A 1 99 ? 1.087 -1.095 0.885 1.00 98.88 99 ALA A N 1
ATOM 823 C CA . ALA A 1 99 ? 1.194 -2.499 0.498 1.00 98.88 99 ALA A CA 1
ATOM 824 C C . ALA A 1 99 ? 1.081 -3.467 1.689 1.00 98.88 99 ALA A C 1
ATOM 826 O O . ALA A 1 99 ? 0.457 -4.526 1.584 1.00 98.88 99 ALA A O 1
ATOM 827 N N . THR A 1 100 ? 1.698 -3.131 2.825 1.00 98.88 100 THR A N 1
ATOM 828 C CA . THR A 1 100 ? 1.697 -3.989 4.021 1.00 98.88 100 THR A CA 1
ATOM 829 C C . THR A 1 100 ? 0.370 -3.942 4.775 1.00 98.88 100 THR A C 1
ATOM 831 O O . THR A 1 100 ? -0.068 -4.994 5.245 1.00 98.88 100 THR A O 1
ATOM 834 N N . LEU A 1 101 ? -0.308 -2.790 4.822 1.00 98.88 101 LEU A N 1
ATOM 835 C CA . LEU A 1 101 ? -1.638 -2.674 5.420 1.00 98.88 101 LEU A CA 1
ATOM 836 C C . LEU A 1 101 ? -2.682 -3.461 4.614 1.00 98.88 101 LEU A C 1
ATOM 838 O O . LEU A 1 101 ? -3.381 -4.294 5.188 1.00 98.88 101 LEU A O 1
ATOM 842 N N . LEU A 1 102 ? -2.712 -3.307 3.281 1.00 98.94 102 LEU A N 1
ATOM 843 C CA . LEU A 1 102 ? -3.593 -4.110 2.420 1.00 98.94 102 LEU A CA 1
ATOM 844 C C . LEU A 1 102 ? -3.312 -5.616 2.565 1.00 98.94 102 LEU A C 1
ATOM 846 O O . LEU A 1 102 ? -4.237 -6.419 2.672 1.00 98.94 102 LEU A O 1
ATOM 850 N N . CYS A 1 103 ? -2.034 -6.007 2.621 1.00 98.88 103 CYS A N 1
ATOM 851 C CA . CYS A 1 103 ? -1.639 -7.401 2.827 1.00 98.88 103 CYS A CA 1
ATOM 852 C C . CYS A 1 103 ? -2.190 -7.964 4.148 1.00 98.88 103 CYS A C 1
ATOM 854 O O . CYS A 1 103 ? -2.691 -9.087 4.173 1.00 98.88 103 CYS A O 1
ATOM 856 N N . SER A 1 104 ? -2.123 -7.186 5.234 1.00 98.81 104 SER A N 1
ATOM 857 C CA . SER A 1 104 ? -2.680 -7.578 6.532 1.00 98.81 104 SER A CA 1
ATOM 858 C C . SER A 1 104 ? -4.193 -7.788 6.468 1.00 98.81 104 SER A C 1
ATOM 860 O O . SER A 1 104 ? -4.676 -8.814 6.949 1.00 98.81 104 SER A O 1
ATOM 862 N N . PHE A 1 105 ? -4.920 -6.875 5.816 1.00 98.75 105 PHE A N 1
ATOM 863 C CA . PHE A 1 105 ? -6.378 -6.952 5.676 1.00 98.75 105 PHE A CA 1
ATOM 864 C C . PHE A 1 105 ? -6.824 -8.155 4.839 1.00 98.75 105 PHE A C 1
ATOM 866 O O . PHE A 1 105 ? -7.756 -8.866 5.201 1.00 98.75 105 PHE A O 1
ATOM 873 N N . LEU A 1 106 ? -6.134 -8.444 3.737 1.00 98.69 106 LEU A N 1
ATOM 874 C CA . LEU A 1 106 ? -6.432 -9.628 2.928 1.00 98.69 106 LEU A CA 1
ATOM 875 C C . LEU A 1 106 ? -6.174 -10.922 3.713 1.00 98.69 106 LEU A C 1
ATOM 877 O O . LEU A 1 106 ? -6.991 -11.844 3.694 1.00 98.69 106 LEU A O 1
ATOM 881 N N . ARG A 1 107 ? -5.073 -10.976 4.469 1.00 98.25 107 ARG A N 1
ATOM 882 C CA . ARG A 1 107 ? -4.723 -12.134 5.302 1.00 98.25 107 ARG A CA 1
ATOM 883 C C . ARG A 1 107 ? -5.700 -12.359 6.452 1.00 98.25 107 ARG A C 1
ATOM 885 O O . ARG A 1 107 ? -6.022 -13.510 6.731 1.00 98.25 107 ARG A O 1
ATOM 892 N N . SER A 1 108 ? -6.242 -11.306 7.071 1.00 97.75 108 SER A N 1
ATOM 893 C CA . SER A 1 108 ? -7.287 -11.460 8.100 1.00 97.75 108 SER A CA 1
ATOM 894 C C . SER A 1 108 ? -8.585 -12.046 7.538 1.00 97.75 108 SER A C 1
ATOM 896 O O . SER A 1 108 ? -9.343 -12.674 8.270 1.00 97.75 108 SER A O 1
ATOM 898 N N . GLN A 1 109 ? -8.819 -11.904 6.231 1.00 97.00 109 GLN A N 1
ATOM 899 C CA . GLN A 1 109 ? -9.927 -12.538 5.511 1.00 97.00 109 GLN A CA 1
ATOM 900 C C . GLN A 1 109 ? -9.574 -13.939 4.974 1.00 97.00 109 GLN A C 1
ATOM 902 O O . GLN A 1 109 ? -10.379 -14.563 4.282 1.00 97.00 109 GLN A O 1
ATOM 907 N N . GLY A 1 110 ? -8.374 -14.450 5.272 1.00 96.25 110 GLY A N 1
ATOM 908 C CA . GLY A 1 110 ? -7.877 -15.738 4.787 1.00 96.25 110 GLY A CA 1
ATOM 909 C C . GLY A 1 110 ? -7.452 -15.737 3.315 1.00 96.25 110 GLY A C 1
ATOM 910 O O . GLY A 1 110 ? -7.225 -16.809 2.749 1.00 96.25 110 GLY A O 1
ATOM 911 N N . ILE A 1 111 ? -7.336 -14.565 2.682 1.00 97.50 111 ILE A N 1
ATOM 912 C CA . ILE A 1 111 ? -6.905 -14.432 1.289 1.00 97.50 111 ILE A CA 1
ATOM 913 C C . ILE A 1 111 ? -5.370 -14.468 1.246 1.00 97.50 111 ILE A C 1
ATOM 915 O O . ILE A 1 111 ? -4.717 -13.637 1.883 1.00 97.50 111 ILE A O 1
ATOM 919 N N . PRO A 1 112 ? -4.758 -15.398 0.486 1.00 98.38 112 PRO A N 1
ATOM 920 C CA . PRO A 1 112 ? -3.313 -15.425 0.322 1.00 98.38 112 PRO A CA 1
ATOM 921 C C . PRO A 1 112 ? -2.806 -14.116 -0.291 1.00 98.38 112 PRO A C 1
ATOM 923 O O . PRO A 1 112 ? -3.186 -13.773 -1.410 1.00 98.38 112 PRO A O 1
ATOM 926 N N . ALA A 1 113 ? -1.925 -13.413 0.418 1.00 98.50 113 ALA A N 1
ATOM 927 C CA . ALA A 1 113 ? -1.376 -12.129 -0.006 1.00 98.50 113 ALA A CA 1
ATOM 928 C C . ALA A 1 113 ? 0.102 -11.970 0.379 1.00 98.50 113 ALA A C 1
ATOM 930 O O . ALA A 1 113 ? 0.604 -12.602 1.315 1.00 98.50 113 ALA A O 1
ATOM 931 N N . ARG A 1 114 ? 0.830 -11.121 -0.349 1.00 97.88 114 ARG A N 1
ATOM 932 C CA . ARG A 1 114 ? 2.217 -10.741 -0.050 1.00 97.88 114 ARG A CA 1
ATOM 933 C C . ARG A 1 114 ? 2.511 -9.321 -0.521 1.00 97.88 114 ARG A C 1
ATOM 935 O O . ARG A 1 114 ? 2.144 -8.946 -1.627 1.00 97.88 114 ARG A O 1
ATOM 942 N N . ALA A 1 115 ? 3.239 -8.557 0.285 1.00 97.81 115 ALA A N 1
ATOM 943 C CA . ALA A 1 115 ? 3.819 -7.296 -0.165 1.00 97.81 115 ALA A CA 1
ATOM 944 C C . ALA A 1 115 ? 5.020 -7.576 -1.087 1.00 97.81 115 ALA A C 1
ATOM 946 O O . ALA A 1 115 ? 5.797 -8.505 -0.840 1.00 97.81 115 ALA A O 1
ATOM 947 N N . ARG A 1 116 ? 5.172 -6.790 -2.152 1.00 97.50 116 ARG A N 1
ATOM 948 C CA . ARG A 1 116 ? 6.251 -6.906 -3.136 1.00 97.50 116 ARG A CA 1
ATOM 949 C C . ARG A 1 116 ? 7.010 -5.592 -3.202 1.00 97.50 116 ARG A C 1
ATOM 951 O O . ARG A 1 116 ? 6.404 -4.567 -3.467 1.00 97.50 116 ARG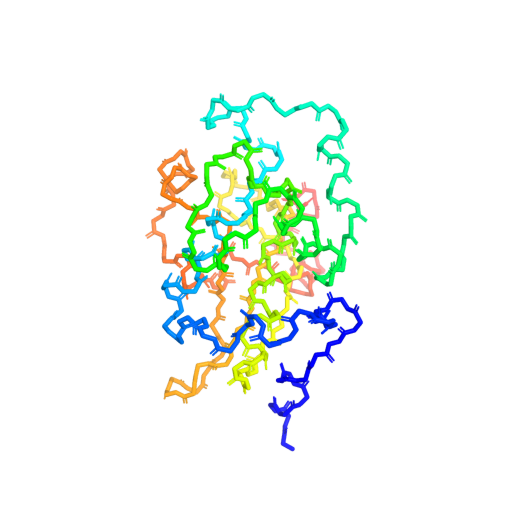 A O 1
ATOM 958 N N . CYS A 1 117 ? 8.322 -5.665 -3.005 1.00 96.81 117 CYS A N 1
ATOM 959 C CA . CYS A 1 117 ? 9.260 -4.601 -3.350 1.00 96.81 117 CYS A CA 1
ATOM 960 C C . CYS A 1 117 ? 9.729 -4.797 -4.798 1.00 96.81 117 CYS A C 1
ATOM 962 O O . CYS A 1 117 ? 9.972 -5.936 -5.228 1.00 96.81 117 CYS A O 1
ATOM 964 N N . GLY A 1 118 ? 9.844 -3.709 -5.540 1.00 97.00 118 GLY A N 1
ATOM 965 C CA . GLY A 1 118 ? 10.263 -3.697 -6.931 1.00 97.00 118 GLY A CA 1
ATOM 966 C C . GLY A 1 118 ? 10.311 -2.267 -7.437 1.00 97.00 118 GLY A C 1
ATOM 967 O O . GLY A 1 118 ? 10.601 -1.357 -6.664 1.00 97.00 118 GLY A O 1
ATOM 968 N N . PHE A 1 119 ? 10.000 -2.098 -8.715 1.00 97.81 119 PHE A N 1
ATOM 969 C CA . PHE A 1 119 ? 10.097 -0.814 -9.383 1.00 97.81 119 PHE A CA 1
ATOM 970 C C . PHE A 1 119 ? 8.861 -0.521 -10.233 1.00 97.81 119 PHE A C 1
ATOM 972 O O . PHE A 1 119 ? 8.392 -1.402 -10.960 1.00 97.81 119 PHE A O 1
ATOM 979 N N . GLY A 1 120 ? 8.338 0.698 -10.144 1.00 97.12 120 GLY A N 1
ATOM 980 C CA . GLY A 1 120 ? 7.244 1.199 -10.970 1.00 97.12 120 GLY A CA 1
ATOM 981 C C . GLY A 1 120 ? 7.770 1.923 -12.208 1.00 97.12 120 GLY A C 1
ATOM 982 O O . GLY A 1 120 ? 8.495 2.906 -12.090 1.00 97.12 120 GLY A O 1
ATOM 983 N N . ALA A 1 121 ? 7.358 1.476 -13.393 1.00 96.00 121 ALA A N 1
ATOM 984 C CA . ALA A 1 121 ? 7.706 2.078 -14.686 1.00 96.00 121 ALA A CA 1
ATOM 985 C C . ALA A 1 121 ? 6.791 3.262 -15.081 1.00 96.00 121 ALA A C 1
ATOM 987 O O . ALA A 1 121 ? 6.798 3.714 -16.223 1.00 96.00 121 ALA A O 1
ATOM 988 N N . TYR A 1 122 ? 5.968 3.743 -14.144 1.00 94.44 122 TYR A N 1
ATOM 989 C CA . TYR A 1 122 ? 4.839 4.644 -14.405 1.00 94.44 122 TYR A CA 1
ATOM 990 C C . TYR A 1 122 ? 4.906 5.985 -13.666 1.00 94.44 122 TYR A C 1
ATOM 992 O O . TYR A 1 122 ? 3.972 6.781 -13.741 1.00 94.44 122 TYR A O 1
ATOM 1000 N N . PHE A 1 123 ? 5.996 6.253 -12.946 1.00 92.56 123 PHE A N 1
ATOM 1001 C CA . PHE A 1 123 ? 6.188 7.528 -12.248 1.00 92.56 123 PHE A CA 1
ATOM 1002 C C . PHE A 1 123 ? 6.916 8.562 -13.106 1.00 92.56 123 PHE A C 1
ATOM 1004 O O . PHE A 1 123 ? 6.575 9.745 -13.075 1.00 92.56 123 PHE A O 1
ATOM 1011 N N . ARG A 1 124 ? 7.916 8.124 -13.877 1.00 90.19 124 ARG A N 1
ATOM 1012 C CA . ARG A 1 124 ? 8.685 8.958 -14.800 1.00 90.19 124 ARG A CA 1
ATOM 1013 C C . ARG A 1 124 ? 8.972 8.170 -16.083 1.00 90.19 124 ARG A C 1
ATOM 1015 O O . ARG A 1 124 ? 9.426 7.033 -16.000 1.00 90.19 124 ARG A O 1
ATOM 1022 N N . PRO A 1 125 ? 8.704 8.736 -17.274 1.00 87.62 125 PRO A N 1
ATOM 1023 C CA . PRO A 1 125 ? 8.985 8.047 -18.527 1.00 87.62 125 PRO A CA 1
ATOM 1024 C C . PRO A 1 125 ? 10.464 7.672 -18.654 1.00 87.62 125 PRO A C 1
ATOM 1026 O O . PRO A 1 125 ? 11.333 8.532 -18.521 1.00 87.62 125 PRO A O 1
ATOM 1029 N N . GLY A 1 126 ? 10.733 6.403 -18.961 1.00 86.62 126 GLY A N 1
ATOM 1030 C CA . GLY A 1 126 ? 12.088 5.898 -19.193 1.00 86.62 126 GLY A CA 1
ATOM 1031 C C . GLY A 1 126 ? 12.884 5.556 -17.933 1.00 86.62 126 GLY A C 1
ATOM 1032 O O . GLY A 1 126 ? 14.029 5.152 -18.076 1.00 86.62 126 GLY A O 1
ATOM 1033 N N . THR A 1 127 ? 12.304 5.677 -16.733 1.00 92.88 127 THR 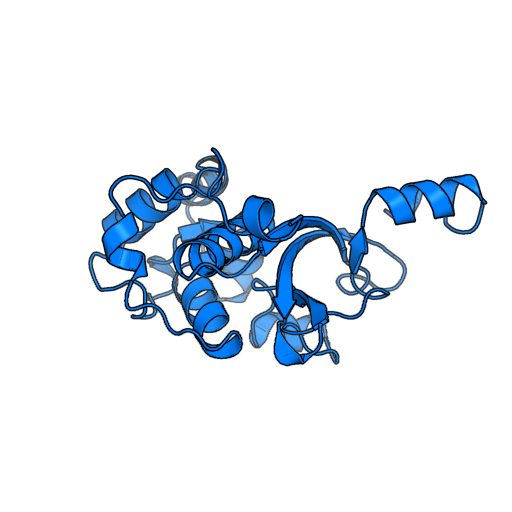A N 1
ATOM 1034 C CA . THR A 1 127 ? 12.940 5.236 -15.481 1.00 92.88 127 THR A CA 1
ATOM 1035 C C . THR A 1 127 ? 12.030 4.299 -14.690 1.00 92.88 127 THR A C 1
ATOM 1037 O O . THR A 1 127 ? 10.825 4.196 -14.939 1.00 92.88 127 THR A O 1
ATOM 1040 N N . TYR A 1 128 ? 12.623 3.595 -13.732 1.00 95.19 128 TYR A N 1
ATOM 1041 C CA . TYR A 1 128 ? 11.968 2.638 -12.857 1.00 95.19 128 TYR A CA 1
ATOM 1042 C C . TYR A 1 128 ? 12.139 3.098 -11.406 1.00 95.19 128 TYR A C 1
ATOM 1044 O O . TYR A 1 128 ? 13.186 2.895 -10.813 1.00 95.19 128 TYR A O 1
ATOM 1052 N N . GLU A 1 129 ? 11.118 3.716 -10.812 1.00 95.56 129 GLU A N 1
ATOM 1053 C CA . GLU A 1 129 ? 11.225 4.217 -9.430 1.00 95.56 129 GLU A CA 1
ATOM 1054 C C . GLU A 1 129 ? 10.950 3.113 -8.411 1.00 95.56 129 GLU A C 1
ATOM 1056 O O . GLU A 1 129 ? 10.122 2.233 -8.664 1.00 95.56 129 GLU A O 1
ATOM 1061 N N . ASP A 1 130 ? 11.575 3.179 -7.234 1.00 94.94 130 ASP A N 1
ATOM 1062 C CA . ASP A 1 130 ? 11.297 2.240 -6.153 1.00 94.94 130 ASP A CA 1
ATOM 1063 C C . ASP A 1 130 ? 9.808 2.245 -5.782 1.00 94.94 130 ASP A C 1
ATOM 1065 O O . ASP A 1 130 ? 9.179 3.288 -5.614 1.00 94.94 130 ASP A O 1
ATOM 1069 N N . GLN A 1 131 ? 9.217 1.054 -5.677 1.00 97.50 131 GLN A N 1
ATOM 1070 C CA . GLN A 1 131 ? 7.800 0.938 -5.365 1.00 97.50 131 GLN A CA 1
ATOM 1071 C C . GLN A 1 131 ? 7.472 -0.345 -4.615 1.00 97.50 131 GLN A C 1
ATOM 1073 O O . GLN A 1 131 ? 8.111 -1.395 -4.761 1.00 97.50 131 GLN A O 1
ATOM 1078 N N . TRP A 1 132 ? 6.407 -0.260 -3.821 1.00 98.38 132 TRP A N 1
ATOM 1079 C CA . TRP A 1 132 ? 5.803 -1.397 -3.151 1.00 98.38 132 TRP A CA 1
ATOM 1080 C C . TRP A 1 132 ? 4.343 -1.562 -3.542 1.00 98.38 132 TRP A C 1
ATOM 1082 O O . TRP A 1 132 ? 3.567 -0.616 -3.507 1.00 98.38 132 TRP A O 1
ATOM 1092 N N . VAL A 1 133 ? 3.961 -2.801 -3.837 1.00 98.50 133 VAL A N 1
ATOM 1093 C CA . VAL A 1 133 ? 2.578 -3.180 -4.156 1.00 98.50 133 VAL A CA 1
ATOM 1094 C C . VAL A 1 133 ? 2.161 -4.397 -3.339 1.00 98.50 133 VAL A C 1
ATOM 1096 O O . VAL A 1 133 ? 3.003 -5.157 -2.846 1.00 98.50 133 VAL A O 1
ATOM 1099 N N . CYS A 1 134 ? 0.857 -4.603 -3.178 1.00 98.69 134 CYS A N 1
ATOM 1100 C CA . CYS A 1 134 ? 0.329 -5.842 -2.621 1.00 98.69 134 CYS A CA 1
ATOM 1101 C C . CYS A 1 134 ? 0.011 -6.813 -3.757 1.00 98.69 134 CYS A C 1
ATOM 1103 O O . CYS A 1 134 ? -0.496 -6.422 -4.798 1.00 98.69 134 CYS A O 1
ATOM 1105 N N . GLU A 1 135 ? 0.296 -8.092 -3.570 1.00 97.94 135 GLU A N 1
ATOM 1106 C CA . GLU A 1 135 ? -0.069 -9.136 -4.514 1.00 97.94 135 GLU A CA 1
ATOM 1107 C C . GLU A 1 135 ? -0.937 -10.167 -3.804 1.00 97.94 135 GLU A C 1
ATOM 1109 O O . GLU A 1 135 ? -0.524 -10.694 -2.770 1.00 97.94 135 GLU A O 1
ATOM 1114 N N . TYR A 1 136 ? -2.103 -10.487 -4.360 1.00 98.38 136 TYR A N 1
ATOM 1115 C CA . TYR A 1 136 ? -3.035 -11.440 -3.759 1.00 98.38 136 TYR A CA 1
ATOM 1116 C C . TYR A 1 136 ? -3.449 -12.538 -4.733 1.00 98.38 136 TYR A C 1
ATOM 1118 O O . TYR A 1 136 ? -3.370 -12.380 -5.954 1.00 98.38 136 TYR A O 1
ATOM 1126 N N . TRP A 1 137 ? -3.841 -13.690 -4.194 1.00 97.94 137 TRP A N 1
ATOM 1127 C CA . TRP A 1 137 ? -4.319 -14.809 -4.993 1.00 97.94 137 TRP A CA 1
ATOM 1128 C C . TRP A 1 137 ? -5.798 -14.625 -5.334 1.00 97.94 137 TRP A C 1
ATOM 1130 O O . TRP A 1 137 ? -6.668 -14.763 -4.474 1.00 97.94 137 TRP A O 1
ATOM 1140 N N . HIS A 1 138 ? -6.091 -14.369 -6.607 1.00 96.88 138 HIS A N 1
ATOM 1141 C CA . HIS A 1 138 ? -7.454 -14.316 -7.115 1.00 96.88 138 HIS A CA 1
ATOM 1142 C C . HIS A 1 138 ? -7.940 -15.737 -7.407 1.00 96.88 138 HIS A C 1
ATOM 1144 O O . HIS A 1 138 ? -7.565 -16.343 -8.412 1.00 96.88 138 HIS A O 1
ATOM 1150 N N . ALA A 1 139 ? -8.791 -16.277 -6.530 1.00 94.44 139 ALA A N 1
ATOM 1151 C CA . ALA A 1 139 ? -9.195 -17.683 -6.572 1.00 94.44 139 ALA A CA 1
ATOM 1152 C C . ALA A 1 139 ? -9.913 -18.076 -7.875 1.00 94.44 139 ALA A C 1
ATOM 1154 O O . ALA A 1 139 ? -9.576 -19.102 -8.465 1.00 94.44 139 ALA A O 1
ATOM 1155 N N . GLU A 1 140 ? -10.847 -17.248 -8.352 1.00 94.50 140 GLU A N 1
ATOM 1156 C CA . GLU A 1 140 ? -11.621 -17.534 -9.572 1.00 94.50 140 GLU A CA 1
ATOM 1157 C C . GLU A 1 140 ? -10.742 -17.540 -10.830 1.00 94.50 140 GLU A C 1
ATOM 1159 O O . GLU A 1 140 ? -10.786 -18.481 -11.618 1.00 94.50 140 GLU A O 1
ATOM 1164 N N . GLN A 1 141 ? -9.872 -16.536 -10.974 1.00 95.88 141 GLN A N 1
ATOM 1165 C CA . GLN A 1 141 ? -8.933 -16.421 -12.092 1.00 95.88 141 GLN A CA 1
ATOM 1166 C C . GLN A 1 141 ? -7.689 -17.313 -11.942 1.00 95.88 141 GLN A C 1
ATOM 1168 O O . GLN A 1 141 ? -6.876 -17.390 -12.861 1.00 95.88 141 GLN A O 1
ATOM 1173 N N . LYS A 1 142 ? -7.516 -17.975 -10.789 1.00 95.94 142 LYS A N 1
ATOM 1174 C CA . LYS A 1 142 ? -6.380 -18.854 -10.461 1.00 95.94 142 LYS A CA 1
ATOM 1175 C C . LYS A 1 142 ? -5.019 -18.212 -10.752 1.00 95.94 142 LYS A C 1
ATOM 1177 O O . LYS A 1 142 ? -4.120 -18.856 -11.296 1.00 95.94 142 LYS A O 1
ATOM 1182 N N . ARG A 1 143 ? -4.859 -16.939 -10.384 1.00 96.62 143 ARG A N 1
ATOM 1183 C CA . ARG A 1 143 ? -3.612 -16.190 -10.589 1.00 96.62 143 ARG A CA 1
ATOM 1184 C C . ARG A 1 143 ? -3.341 -15.194 -9.473 1.00 96.62 143 ARG A C 1
ATOM 1186 O O . ARG A 1 143 ? -4.234 -14.805 -8.728 1.00 96.62 143 ARG A O 1
ATOM 1193 N N . TRP A 1 144 ? -2.092 -14.751 -9.407 1.00 97.56 144 TRP A N 1
ATOM 1194 C CA . TRP A 1 144 ? -1.696 -13.623 -8.576 1.00 97.56 144 TRP A CA 1
ATOM 1195 C C . TRP A 1 144 ? -1.989 -12.300 -9.289 1.00 97.56 144 TRP A C 1
ATOM 1197 O O . TRP A 1 144 ? -1.522 -12.088 -10.414 1.00 97.56 144 TRP A O 1
ATOM 1207 N N . VAL A 1 145 ? -2.712 -11.417 -8.611 1.00 98.44 145 VAL A N 1
ATOM 1208 C CA . VAL A 1 145 ? -3.074 -10.065 -9.056 1.00 98.44 145 VAL A CA 1
ATOM 1209 C C . VAL A 1 145 ? -2.238 -9.056 -8.272 1.00 98.44 145 VAL A C 1
ATOM 1211 O O . VAL A 1 145 ? -2.083 -9.215 -7.060 1.00 98.44 145 VAL A O 1
ATOM 1214 N N . LEU A 1 146 ? -1.663 -8.063 -8.956 1.00 98.25 146 LEU A N 1
ATOM 1215 C CA . LEU A 1 146 ? -0.926 -6.965 -8.323 1.00 98.25 146 LEU A CA 1
ATOM 1216 C C . LEU A 1 146 ? -1.861 -5.782 -8.094 1.00 98.25 146 LEU A C 1
ATOM 1218 O O . LEU A 1 146 ? -2.576 -5.378 -9.000 1.00 98.25 146 LEU A O 1
ATOM 1222 N N . VAL A 1 147 ? -1.809 -5.216 -6.898 1.00 98.81 147 VAL A N 1
ATOM 1223 C CA . VAL A 1 147 ? -2.621 -4.083 -6.472 1.00 98.81 147 VAL A CA 1
ATOM 1224 C C . VAL A 1 147 ? -1.699 -3.009 -5.917 1.00 98.81 147 VAL A C 1
ATOM 1226 O O . VAL A 1 147 ? -1.018 -3.226 -4.908 1.00 98.81 147 VAL A O 1
ATOM 1229 N N . ASP A 1 148 ? -1.698 -1.842 -6.551 1.00 98.62 148 ASP A N 1
ATOM 1230 C CA . ASP A 1 148 ? -1.073 -0.648 -5.994 1.00 98.62 148 ASP A CA 1
ATOM 1231 C C . ASP A 1 148 ? -2.127 0.167 -5.236 1.00 98.62 148 ASP A C 1
ATOM 1233 O O . ASP A 1 148 ? -2.852 0.988 -5.796 1.00 98.62 148 ASP A O 1
ATOM 1237 N N . ALA A 1 149 ? -2.222 -0.084 -3.929 1.00 98.56 149 ALA A N 1
ATOM 1238 C CA . ALA A 1 149 ? -3.192 0.584 -3.067 1.00 98.56 149 ALA A CA 1
ATOM 1239 C C . ALA A 1 149 ? -2.890 2.078 -2.852 1.00 98.56 149 ALA A C 1
ATOM 1241 O O . ALA A 1 149 ? -3.762 2.799 -2.365 1.00 98.56 149 ALA A O 1
ATOM 1242 N N . GLN A 1 150 ? -1.687 2.554 -3.193 1.00 98.00 150 GLN A N 1
ATOM 1243 C CA . GLN A 1 150 ? -1.325 3.965 -3.071 1.00 98.00 150 GLN A CA 1
ATOM 1244 C C . GLN A 1 150 ? -1.947 4.814 -4.182 1.00 98.00 150 GLN A C 1
ATOM 1246 O O . GLN A 1 150 ? -2.283 5.971 -3.925 1.00 98.00 150 GLN A O 1
ATOM 1251 N N . LEU A 1 151 ? -2.087 4.267 -5.394 1.00 98.06 151 LEU A N 1
ATOM 1252 C CA . LEU A 1 151 ? -2.575 5.003 -6.561 1.00 98.06 151 LEU A CA 1
ATOM 1253 C C . LEU A 1 151 ? -4.073 5.309 -6.438 1.00 98.06 151 LEU A C 1
ATOM 1255 O O . LEU A 1 151 ? -4.936 4.554 -6.889 1.00 98.06 151 LEU A O 1
ATOM 1259 N N . ASP A 1 152 ? -4.383 6.441 -5.816 1.00 97.19 152 ASP A N 1
ATOM 1260 C CA . ASP A 1 152 ? -5.725 7.008 -5.781 1.00 97.19 152 ASP A CA 1
ATOM 1261 C C . ASP A 1 152 ? -6.027 7.853 -7.027 1.00 97.19 152 ASP A C 1
ATOM 1263 O O . ASP A 1 152 ? -5.229 7.954 -7.961 1.00 97.19 152 ASP A O 1
ATOM 1267 N N . ASP A 1 153 ? -7.215 8.452 -7.056 1.00 96.44 153 ASP A N 1
ATOM 1268 C CA . ASP A 1 153 ? -7.699 9.162 -8.237 1.00 96.44 153 ASP A CA 1
ATOM 1269 C C . ASP A 1 153 ? -6.855 10.410 -8.558 1.00 96.44 153 ASP A C 1
ATOM 1271 O O . ASP A 1 153 ? -6.608 10.677 -9.733 1.00 96.44 153 ASP A O 1
ATOM 1275 N N . LEU A 1 154 ? -6.328 11.118 -7.545 1.00 96.88 154 LEU A N 1
ATOM 1276 C CA . LEU A 1 154 ? -5.439 12.264 -7.765 1.00 96.88 154 LEU A CA 1
ATOM 1277 C C . LEU A 1 154 ? -4.100 11.816 -8.355 1.00 96.88 154 LEU A C 1
ATOM 1279 O O . LEU A 1 154 ? -3.641 12.391 -9.339 1.00 96.88 154 LEU A O 1
ATOM 1283 N N . GLN A 1 155 ? -3.465 10.798 -7.769 1.00 97.44 155 GLN A N 1
ATOM 1284 C CA . GLN A 1 155 ? -2.180 10.301 -8.266 1.00 97.44 155 GLN A CA 1
ATOM 1285 C C . GLN A 1 155 ? -2.302 9.769 -9.689 1.00 97.44 155 GLN A C 1
ATOM 1287 O O . GLN A 1 155 ? -1.445 10.052 -10.522 1.00 97.44 155 GLN A O 1
ATOM 1292 N N . ARG A 1 156 ? -3.381 9.041 -9.991 1.00 97.25 156 ARG A N 1
ATOM 1293 C CA . ARG A 1 156 ? -3.634 8.515 -11.336 1.00 97.25 156 ARG A CA 1
ATOM 1294 C C . ARG A 1 156 ? -3.818 9.625 -12.364 1.00 97.25 156 ARG A C 1
ATOM 1296 O O . ARG A 1 156 ? -3.281 9.500 -13.461 1.00 97.25 156 ARG A O 1
ATOM 1303 N N . ASP A 1 157 ? -4.536 10.691 -12.018 1.00 97.12 157 ASP A N 1
ATOM 1304 C CA . ASP A 1 157 ? -4.711 11.848 -12.898 1.00 97.12 157 ASP A CA 1
ATOM 1305 C C . ASP A 1 157 ? -3.381 12.580 -13.134 1.00 97.12 157 ASP A C 1
ATOM 1307 O O . ASP A 1 157 ? -2.946 12.726 -14.276 1.00 97.12 157 ASP A O 1
ATOM 1311 N N . VAL A 1 158 ? -2.670 12.930 -12.055 1.00 96.56 158 VAL A N 1
ATOM 1312 C CA . VAL A 1 158 ? -1.398 13.673 -12.109 1.00 96.56 158 VAL A CA 1
ATOM 1313 C C . VAL A 1 158 ? -0.298 12.901 -12.845 1.00 96.56 158 VAL A C 1
ATOM 1315 O O . VAL A 1 158 ? 0.478 13.506 -13.583 1.00 96.56 158 VAL A O 1
ATOM 1318 N N . LEU A 1 159 ? -0.212 11.583 -12.651 1.00 95.56 159 LEU A N 1
ATOM 1319 C CA . LEU A 1 159 ? 0.783 10.722 -13.306 1.00 95.56 159 LEU A CA 1
ATOM 1320 C C . LEU A 1 159 ? 0.324 10.216 -14.684 1.00 95.56 159 LEU A C 1
ATOM 1322 O O . LEU A 1 159 ? 1.099 9.578 -15.391 1.00 95.56 159 LEU A O 1
ATOM 1326 N N . GLY A 1 160 ? -0.928 10.466 -15.079 1.00 95.81 160 GLY A N 1
ATOM 1327 C CA . GLY A 1 160 ? -1.476 9.972 -16.342 1.00 95.81 160 GLY A CA 1
ATOM 1328 C C . GLY A 1 160 ? -1.618 8.446 -16.408 1.00 95.81 160 GLY A C 1
ATOM 1329 O O . GLY A 1 160 ? -1.538 7.873 -17.495 1.00 95.81 160 GLY A O 1
ATOM 1330 N N . ILE A 1 161 ? -1.847 7.776 -15.274 1.00 96.25 161 ILE A N 1
ATOM 1331 C CA . ILE A 1 161 ? -1.990 6.315 -15.197 1.00 96.25 161 ILE A CA 1
ATOM 1332 C C . ILE A 1 161 ? -3.245 5.867 -15.951 1.00 96.25 161 ILE A C 1
ATOM 1334 O O . ILE A 1 161 ? -4.363 6.285 -15.641 1.00 96.25 161 ILE A O 1
ATOM 1338 N N . ARG A 1 162 ? -3.067 4.977 -16.933 1.00 94.06 162 ARG A N 1
ATOM 1339 C CA . ARG A 1 162 ? -4.165 4.424 -17.752 1.00 94.06 162 ARG A CA 1
ATOM 1340 C C . ARG A 1 162 ? -4.481 2.955 -17.477 1.00 94.06 162 ARG A C 1
ATOM 1342 O O . ARG A 1 162 ? -5.516 2.481 -17.934 1.00 94.06 162 ARG A O 1
ATOM 1349 N N . PHE A 1 163 ? -3.628 2.248 -16.740 1.00 96.62 163 PHE A N 1
ATOM 1350 C CA . PHE A 1 163 ? -3.897 0.874 -16.322 1.00 96.62 163 PHE A CA 1
ATOM 1351 C C . PHE A 1 163 ? -4.779 0.818 -15.065 1.00 96.62 163 PHE A C 1
ATOM 1353 O O . PHE A 1 163 ? -4.998 1.824 -14.379 1.00 96.62 163 PHE A O 1
ATOM 1360 N N . ASP A 1 164 ? -5.289 -0.376 -14.766 1.00 97.56 164 ASP A N 1
ATOM 1361 C CA . ASP A 1 164 ? -6.034 -0.642 -13.540 1.00 97.56 164 ASP A CA 1
ATOM 1362 C C . ASP A 1 164 ? -5.075 -0.847 -12.357 1.00 97.56 164 ASP A C 1
ATOM 1364 O O . ASP A 1 164 ? -4.282 -1.788 -12.341 1.00 97.56 164 ASP A O 1
ATOM 1368 N N . ALA A 1 165 ? -5.149 0.025 -11.348 1.00 97.94 165 ALA A N 1
ATOM 1369 C CA . ALA A 1 165 ? -4.342 -0.090 -10.133 1.00 97.94 165 ALA A CA 1
ATOM 1370 C C . ALA A 1 165 ? -4.729 -1.307 -9.267 1.00 97.94 165 ALA A C 1
ATOM 1372 O O . ALA A 1 165 ? -3.972 -1.683 -8.371 1.00 97.94 165 ALA A O 1
ATOM 1373 N N . LEU A 1 166 ? -5.883 -1.928 -9.532 1.00 98.44 166 LEU A N 1
ATOM 1374 C CA . LEU A 1 166 ? -6.350 -3.155 -8.882 1.00 98.44 166 LEU A CA 1
ATOM 1375 C C . LEU A 1 166 ? -5.908 -4.432 -9.617 1.00 98.44 166 LEU A C 1
ATOM 1377 O O . LEU A 1 166 ? -6.121 -5.528 -9.101 1.00 98.44 166 LEU A O 1
ATOM 1381 N N . ASP A 1 167 ? -5.279 -4.301 -10.788 1.00 98.31 167 ASP A N 1
ATOM 1382 C CA . ASP A 1 167 ? -4.648 -5.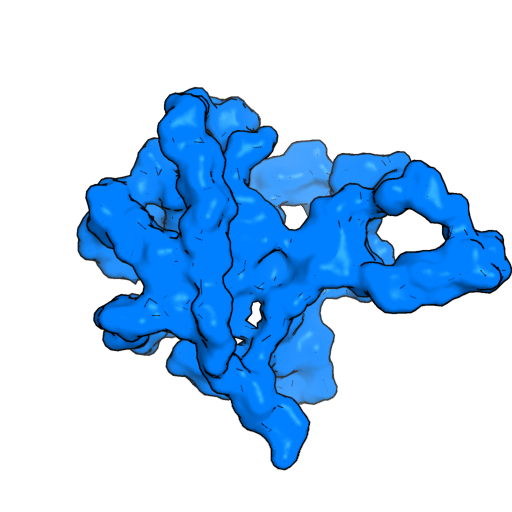389 -11.540 1.00 98.31 167 ASP A CA 1
ATOM 1383 C C . ASP A 1 167 ? -3.464 -4.846 -12.354 1.00 98.31 167 ASP A C 1
ATOM 1385 O O . ASP A 1 167 ? -3.469 -4.811 -13.587 1.00 98.31 167 ASP A O 1
ATOM 1389 N N . VAL A 1 168 ? -2.445 -4.373 -11.631 1.00 98.31 168 VAL A N 1
ATOM 1390 C CA . VAL A 1 168 ? -1.279 -3.699 -12.208 1.00 98.31 168 VAL A CA 1
ATOM 1391 C C . VAL A 1 168 ? -0.560 -4.641 -13.183 1.00 98.31 168 VAL A C 1
ATOM 1393 O O . VAL A 1 168 ? -0.127 -5.736 -12.788 1.00 98.31 168 VAL A O 1
ATOM 1396 N N . PRO A 1 169 ? -0.368 -4.231 -14.450 1.00 97.25 169 PRO A N 1
ATOM 1397 C CA . PRO A 1 169 ? 0.339 -5.046 -15.424 1.00 97.25 169 PRO A CA 1
ATOM 1398 C C . PRO A 1 169 ? 1.788 -5.346 -15.001 1.00 97.25 169 PRO A C 1
ATOM 1400 O O . PRO A 1 169 ? 2.495 -4.526 -14.419 1.00 97.25 169 PRO A O 1
ATOM 1403 N N . ARG A 1 170 ? 2.284 -6.543 -15.331 1.00 95.06 170 ARG A N 1
ATOM 1404 C CA . ARG A 1 170 ? 3.633 -7.018 -14.934 1.00 95.06 170 ARG A CA 1
ATOM 1405 C C . ARG A 1 170 ? 4.795 -6.306 -15.633 1.00 95.06 170 ARG A C 1
ATOM 1407 O O . ARG A 1 170 ? 5.954 -6.586 -15.326 1.00 95.06 170 ARG A O 1
ATOM 1414 N N . ASN A 1 171 ? 4.495 -5.488 -16.632 1.00 93.62 171 ASN A N 1
ATOM 1415 C CA . ASN A 1 171 ? 5.428 -4.583 -17.295 1.00 93.62 171 ASN A CA 1
ATOM 1416 C C . ASN A 1 171 ? 5.405 -3.175 -16.682 1.00 93.62 171 ASN A C 1
ATOM 1418 O O . ASN A 1 171 ? 6.354 -2.439 -16.896 1.00 93.62 171 ASN A O 1
ATOM 1422 N N . GLU A 1 172 ? 4.376 -2.837 -15.902 1.00 96.75 172 GLU A N 1
ATOM 1423 C CA . GLU A 1 172 ? 4.280 -1.569 -15.168 1.00 96.75 172 GLU A CA 1
ATOM 1424 C C . GLU A 1 172 ? 4.945 -1.681 -13.790 1.00 96.75 172 GLU A C 1
ATOM 1426 O O . GLU A 1 172 ? 5.568 -0.736 -13.322 1.00 96.75 172 GLU A O 1
ATOM 1431 N N . PHE A 1 173 ? 4.882 -2.858 -13.153 1.00 97.50 173 PHE A N 1
ATOM 1432 C CA . PHE A 1 173 ? 5.619 -3.153 -11.921 1.00 97.50 173 PHE A CA 1
ATOM 1433 C C . PHE A 1 173 ? 6.629 -4.290 -12.115 1.00 97.50 173 PHE A C 1
ATOM 1435 O O . PHE A 1 173 ? 6.268 -5.454 -12.332 1.00 97.50 173 PHE A O 1
ATOM 1442 N N . ILE A 1 174 ? 7.911 -3.964 -11.975 1.00 96.75 174 ILE A N 1
ATOM 1443 C CA . ILE A 1 174 ? 9.037 -4.869 -12.188 1.00 96.75 174 ILE A CA 1
ATOM 1444 C C . ILE A 1 174 ? 9.580 -5.338 -10.841 1.00 96.75 174 ILE A C 1
ATOM 1446 O O . ILE A 1 174 ? 10.143 -4.582 -10.059 1.00 96.75 174 ILE A O 1
ATOM 1450 N N . VAL A 1 175 ? 9.440 -6.630 -10.553 1.00 95.19 175 VAL A N 1
ATOM 1451 C CA . VAL A 1 175 ? 10.010 -7.220 -9.331 1.00 95.19 175 VAL A CA 1
ATOM 1452 C C . VAL A 1 175 ? 11.539 -7.215 -9.393 1.00 95.19 175 VAL A C 1
ATOM 1454 O O . VAL A 1 175 ? 12.112 -7.514 -10.440 1.00 95.19 175 VAL A O 1
ATOM 1457 N N . GLY A 1 176 ? 12.210 -6.973 -8.262 1.00 93.44 176 GLY A N 1
ATOM 1458 C CA . GLY A 1 176 ? 13.669 -6.782 -8.239 1.00 93.44 176 GLY A CA 1
ATOM 1459 C C . GLY A 1 176 ? 14.490 -7.923 -8.854 1.00 93.44 176 GLY A C 1
ATOM 1460 O O . GLY A 1 176 ? 15.469 -7.675 -9.547 1.00 93.44 176 GLY A O 1
ATOM 1461 N N . GLY A 1 177 ? 14.055 -9.180 -8.704 1.00 93.62 177 GLY A N 1
ATOM 1462 C CA . GLY A 1 177 ? 14.727 -10.317 -9.351 1.00 93.62 177 GLY A CA 1
ATOM 1463 C C . GLY A 1 177 ? 14.672 -10.283 -10.886 1.00 93.62 177 GLY A C 1
ATOM 1464 O O . GLY A 1 177 ? 15.603 -10.746 -11.538 1.00 93.62 177 GLY A O 1
ATOM 1465 N N . LYS A 1 178 ? 13.608 -9.710 -11.465 1.00 94.12 178 LYS A N 1
ATOM 1466 C CA . LYS A 1 178 ? 13.471 -9.523 -12.916 1.00 94.12 178 LYS A CA 1
ATOM 1467 C C . LYS A 1 178 ? 14.360 -8.378 -13.399 1.00 94.12 178 LYS A C 1
ATOM 1469 O O . LYS A 1 178 ? 15.096 -8.578 -14.354 1.00 94.12 178 LYS A O 1
ATOM 1474 N N . ALA A 1 179 ? 14.347 -7.243 -12.694 1.00 95.69 179 ALA A N 1
ATOM 1475 C CA . ALA A 1 179 ? 15.244 -6.117 -12.971 1.00 95.69 179 ALA A CA 1
ATOM 1476 C C . ALA A 1 179 ? 16.718 -6.558 -12.945 1.00 95.69 179 ALA A C 1
ATOM 1478 O O . ALA A 1 179 ? 17.457 -6.338 -13.898 1.00 95.69 179 ALA A O 1
ATOM 1479 N N . TRP A 1 180 ? 17.119 -7.305 -11.909 1.00 95.94 180 TRP A N 1
ATOM 1480 C CA . TRP A 1 180 ? 18.466 -7.871 -11.813 1.00 95.94 180 TRP A CA 1
ATOM 1481 C C . TRP A 1 180 ? 18.824 -8.762 -13.011 1.00 95.94 180 TRP A C 1
ATOM 1483 O O . TRP A 1 180 ? 19.938 -8.683 -13.531 1.00 95.94 180 TRP A O 1
ATOM 1493 N N . HIS A 1 181 ? 17.886 -9.600 -13.463 1.00 97.12 181 HIS A N 1
ATOM 1494 C CA . HIS A 1 181 ? 18.099 -10.461 -14.623 1.00 97.12 181 HIS A CA 1
ATOM 1495 C C . HIS A 1 181 ? 18.279 -9.648 -15.913 1.00 97.12 181 HIS A C 1
ATOM 1497 O O . HIS A 1 181 ? 19.229 -9.909 -16.648 1.00 97.12 181 HIS A O 1
ATOM 1503 N N . TRP A 1 182 ? 17.439 -8.635 -16.148 1.00 95.81 182 TRP A N 1
ATOM 1504 C CA . TRP A 1 182 ? 17.541 -7.737 -17.303 1.00 95.81 182 TRP A CA 1
ATOM 1505 C C . TRP A 1 182 ? 18.893 -7.031 -17.375 1.00 95.81 182 TRP A C 1
ATOM 1507 O O . TRP A 1 182 ? 19.587 -7.131 -18.388 1.00 95.81 182 TRP A O 1
ATOM 1517 N N . CYS A 1 183 ? 19.335 -6.422 -16.273 1.00 97.06 183 CYS A N 1
ATOM 1518 C CA . CYS A 1 183 ? 20.649 -5.781 -16.217 1.00 97.06 183 CYS A CA 1
ATOM 1519 C C . CYS A 1 183 ? 21.787 -6.785 -16.455 1.00 97.06 183 CYS A C 1
ATOM 1521 O O . CYS A 1 183 ? 22.834 -6.440 -17.005 1.00 97.06 183 CYS A O 1
ATOM 1523 N N . ARG A 1 184 ? 21.610 -8.055 -16.058 1.00 97.44 184 ARG A N 1
ATOM 1524 C CA . ARG A 1 184 ? 22.625 -9.092 -16.279 1.00 97.44 184 ARG A CA 1
ATOM 1525 C C . ARG A 1 184 ? 22.712 -9.590 -17.712 1.00 97.44 184 ARG A C 1
ATOM 1527 O O . ARG A 1 184 ? 23.814 -9.958 -18.113 1.00 97.44 184 ARG A O 1
ATOM 1534 N N . GLN A 1 185 ? 21.608 -9.565 -18.451 1.00 97.62 185 GLN A N 1
ATOM 1535 C CA . GLN A 1 185 ? 21.563 -9.904 -19.875 1.00 97.62 185 GLN A CA 1
ATOM 1536 C C . GLN A 1 185 ? 21.884 -8.710 -20.792 1.00 97.62 185 GLN A C 1
ATOM 1538 O O . GLN A 1 185 ? 22.006 -8.890 -21.998 1.00 97.62 185 GLN A O 1
ATOM 1543 N N . GLY A 1 186 ? 22.051 -7.502 -20.239 1.00 96.50 186 GLY A N 1
ATOM 1544 C CA . GLY A 1 186 ? 22.255 -6.280 -21.027 1.00 96.50 186 GLY A CA 1
ATOM 1545 C C . GLY A 1 186 ? 20.969 -5.747 -21.667 1.00 96.50 186 GLY A C 1
ATOM 1546 O O . GLY A 1 186 ? 21.035 -4.980 -22.621 1.00 96.50 186 GLY A O 1
ATOM 1547 N N . GLU A 1 187 ? 19.806 -6.157 -21.155 1.00 95.50 187 GLU A N 1
ATOM 1548 C CA . GLU A 1 187 ? 18.484 -5.735 -21.638 1.00 95.50 187 GLU A CA 1
ATOM 1549 C C . GLU A 1 187 ? 18.001 -4.424 -20.990 1.00 95.50 187 GLU A C 1
ATOM 1551 O O . GLU A 1 187 ? 17.020 -3.845 -21.449 1.00 95.50 187 GLU A O 1
ATOM 1556 N N . ALA A 1 188 ? 18.670 -3.958 -19.929 1.00 94.75 188 ALA A N 1
ATOM 1557 C CA . ALA A 1 188 ? 18.390 -2.691 -19.252 1.00 94.75 188 ALA A CA 1
ATOM 1558 C C . ALA A 1 188 ? 19.672 -2.086 -18.646 1.00 94.75 188 ALA A C 1
ATOM 1560 O O . ALA A 1 188 ? 20.584 -2.833 -18.268 1.00 94.75 188 ALA A O 1
ATOM 1561 N N . ASP A 1 189 ? 19.735 -0.754 -18.535 1.00 95.25 189 ASP A N 1
ATOM 1562 C CA . ASP A 1 189 ? 20.810 -0.055 -17.822 1.00 95.25 189 ASP A CA 1
ATOM 1563 C C . ASP A 1 189 ? 20.509 -0.074 -16.311 1.00 95.25 189 ASP A C 1
ATOM 1565 O O . ASP A 1 189 ? 19.417 0.316 -15.896 1.00 95.25 189 ASP A O 1
ATOM 1569 N N . PRO A 1 190 ? 21.435 -0.530 -15.448 1.00 94.31 190 PRO A N 1
ATOM 1570 C CA . PRO A 1 190 ? 21.233 -0.475 -14.002 1.00 94.31 190 PRO A CA 1
ATOM 1571 C C . PRO A 1 190 ? 21.035 0.944 -13.445 1.00 94.31 190 PRO A C 1
ATOM 1573 O O . PRO A 1 190 ? 20.538 1.050 -12.331 1.00 94.31 190 PRO A O 1
ATOM 1576 N N . ASN A 1 191 ? 21.417 2.002 -14.169 1.00 94.62 191 ASN A N 1
ATOM 1577 C CA . ASN A 1 191 ? 21.196 3.393 -13.760 1.00 94.62 191 ASN A CA 1
ATOM 1578 C C . ASN A 1 191 ? 19.772 3.902 -14.047 1.00 94.62 191 ASN A C 1
ATOM 1580 O O . ASN A 1 191 ? 19.443 5.011 -13.631 1.00 94.62 191 ASN A O 1
ATOM 1584 N N . ASP A 1 192 ? 18.941 3.117 -14.740 1.00 93.88 192 ASP A N 1
ATOM 1585 C CA . ASP A 1 192 ? 17.532 3.451 -14.977 1.00 93.88 192 ASP A CA 1
ATOM 1586 C C . ASP A 1 192 ? 16.622 3.060 -13.788 1.00 93.88 192 ASP A C 1
ATOM 1588 O O . ASP A 1 192 ? 15.431 3.381 -13.818 1.00 93.88 192 ASP A O 1
ATOM 1592 N N . PHE A 1 193 ? 17.159 2.363 -12.772 1.00 92.31 193 PHE A N 1
ATOM 1593 C CA . PHE A 1 193 ? 16.463 1.838 -11.580 1.00 92.31 193 PHE A CA 1
ATOM 1594 C C . PHE A 1 193 ? 16.854 2.545 -10.276 1.00 92.31 193 PHE A C 1
ATOM 1596 O O . PHE A 1 193 ? 17.986 3.074 -10.191 1.00 92.31 193 PHE A O 1
#